Protein AF-0000000074217773 (afdb_homodimer)

Sequence (252 aa):
MMMMMMMDKSIVSNCNKKFHFSSLTLEKIRQILNDFVVERNWEQFHQPRNILIALIGELGEIAETFQWNSDNDCNDDGLPKWTEQQRIALADELADVLLYLIRFCDCCRLDISKTIISNNNNKPKNMMMMMMMDKSIVSNCNKKFHFSSLTLEKIRQILNDFVVERNWEQFHQPRNILIALIGELGEIAETFQWNSDNDCNDDGLPKWTEQQRIALADELADVLLYLIRFCDCCRLDISKTIISNNNNKPKN

Radius of gyration: 17.65 Å; Cα contacts (8 Å, |Δi|>4): 334; chains: 2; bounding box: 49×49×45 Å

Organism: Dermatophagoides pteronyssinus (NCBI:txid6956)

InterPro domains:
  IPR025984 dCTP pyrophosphatase 1 [cd11537] (30-116)

Nearest PDB structures (foldseek):
  7mu5-assembly1_C  TM=9.382E-01  e=8.927E-08  Homo sapiens
  7mu5-assembly1_A  TM=9.061E-01  e=4.174E-08  Homo sapiens
  6sqw-assembly1_A  TM=8.971E-01  e=5.476E-08  Mus musculus
  2oie-assembly1_A  TM=9.096E-01  e=2.129E-07  Mus musculus
  2oie-assembly1_C  TM=9.069E-01  e=2.645E-07  Mus musculus

Secondary structure (DSSP, 8-state):
-HHHHT----------S---PPS-BHHHHHHHHHHHHHHTT-GGG--HHHHHHHHHHHHHHHHHHHHS-S----BTTB-TTS-HHHHHHHHHHHHHHHHHHHHHHHHTT--HHHHHHHHHHSS---/-HHHHT----------S---PPS-BHHHHHHHHHHHHHHTT-TTT--HHHHHHHHHHHHHHHHHHHHS-S----BTTB-TTS-HHHHHHHHHHHHHHHHHHHHHHHHTT--HHHHHHHHHHSS---

pLDDT: mean 83.71, std 19.86, range [33.56, 98.44]

Foldseek 3Di:
DVVLLVDADDDPDDDDVADDDDDDDLVNLLVVLVVVCVVVVVLVVLDLVNLVVQLVVLVVVLCVLVVPDPQQDQDSVGRVVDDPVSVVVNVVSVVSNSSSVSSNCVNVVHPVVVVSVVSNVPHPND/DVVLLVDADDDPDDDDVADDDDDDDLVNLLVVLVVVCVVVVVLVVLDLVNLVVQLVVLVVVLCVLVVPDPQQDQDSVGRVVDDPVSVVVNVVSVVSNSSSVSSNCVNVVHPVVVVVVVSNVPHPND

Solvent-accessible surface area (backbone atoms only — not comparable to full-atom values): 13972 Å² total; per-residue (Å²): 85,66,65,50,69,57,43,49,62,75,60,87,74,85,82,61,108,57,94,69,44,47,93,41,39,54,35,57,52,43,49,54,49,49,34,21,29,62,67,64,65,41,61,86,64,54,29,49,66,54,36,48,52,50,38,52,51,37,50,45,55,50,47,60,66,53,66,84,49,83,70,53,61,49,49,100,77,2,45,78,77,52,53,72,69,56,51,51,54,49,46,41,34,52,37,39,36,50,51,40,50,44,49,41,29,56,38,43,63,43,44,55,42,49,48,47,54,51,46,62,64,66,26,72,66,108,86,67,65,51,70,58,44,48,60,64,69,90,75,84,83,62,105,56,94,70,45,47,93,42,38,55,36,57,52,44,50,56,50,47,37,19,29,61,66,64,66,39,60,86,65,54,29,50,67,52,37,49,52,50,37,53,51,36,50,46,56,51,48,59,68,52,66,82,49,83,71,53,62,50,50,100,78,3,44,76,77,53,53,71,69,56,51,51,54,50,46,42,35,52,38,39,34,51,51,39,50,46,50,40,30,56,38,44,62,43,44,54,42,50,50,46,55,50,48,62,64,66,26,71,68,108

Structure (mmCIF, N/CA/C/O backbone):
data_AF-0000000074217773-model_v1
#
loop_
_entity.id
_entity.type
_entity.pdbx_description
1 polymer 'dCTP pyrophosphatase 1'
#
loop_
_atom_site.group_PDB
_atom_site.id
_atom_site.type_symbol
_atom_site.label_atom_id
_atom_site.label_alt_id
_atom_site.label_comp_id
_atom_site.label_asym_id
_atom_site.label_entity_id
_atom_site.label_seq_id
_atom_site.pdbx_PDB_ins_code
_atom_site.Cartn_x
_atom_site.Cartn_y
_atom_site.Cartn_z
_atom_site.occupancy
_atom_site.B_iso_or_equiv
_atom_site.auth_seq_id
_atom_site.auth_comp_id
_atom_site.auth_asym_id
_atom_site.auth_atom_id
_atom_site.pdbx_PDB_model_num
ATOM 1 N N . MET A 1 1 ? -12.312 -3.156 4.789 1 44.31 1 MET A N 1
ATOM 2 C CA . MET A 1 1 ? -13.742 -2.91 4.953 1 44.31 1 MET A CA 1
ATOM 3 C C . MET A 1 1 ? -13.984 -1.547 5.59 1 44.31 1 MET A C 1
ATOM 5 O O . MET A 1 1 ? -14.812 -0.769 5.105 1 44.31 1 MET A O 1
ATOM 9 N N . MET A 1 2 ? -13.141 -1.386 6.598 1 44.62 2 MET A N 1
ATOM 10 C CA . MET A 1 2 ? -13.492 -0.234 7.426 1 44.62 2 MET A CA 1
ATOM 11 C C . MET A 1 2 ? -13.312 1.067 6.648 1 44.62 2 MET A C 1
ATOM 13 O O . MET A 1 2 ? -14.18 1.939 6.684 1 44.62 2 MET A O 1
ATOM 17 N N . MET A 1 3 ? -12.148 1.173 6.102 1 44.97 3 MET A N 1
ATOM 18 C CA . MET A 1 3 ? -11.945 2.48 5.484 1 44.97 3 MET A CA 1
ATOM 19 C C . MET A 1 3 ? -12.969 2.725 4.375 1 44.97 3 MET A C 1
ATOM 21 O O . MET A 1 3 ? -13.508 3.828 4.254 1 44.97 3 MET A O 1
ATOM 25 N N . MET A 1 4 ? -13.203 1.67 3.607 1 47.47 4 MET A N 1
ATOM 26 C CA . MET A 1 4 ? -14.125 1.853 2.486 1 47.47 4 MET A CA 1
ATOM 27 C C . MET A 1 4 ? -15.523 2.199 2.979 1 47.47 4 MET A C 1
ATOM 29 O O . MET A 1 4 ? -16.266 2.916 2.303 1 47.47 4 MET A O 1
ATOM 33 N N . MET A 1 5 ? -15.852 1.561 3.98 1 45.47 5 MET A N 1
ATOM 34 C CA . MET A 1 5 ? -17.172 1.883 4.504 1 45.47 5 MET A CA 1
ATOM 35 C C . MET A 1 5 ? -17.266 3.357 4.887 1 45.47 5 MET A C 1
ATOM 37 O O . MET A 1 5 ? -18.359 3.902 5.02 1 45.47 5 MET A O 1
ATOM 41 N N . MET A 1 6 ? -16.172 3.877 5.148 1 44.41 6 MET A N 1
ATOM 42 C CA . MET A 1 6 ? -16.266 5.242 5.66 1 44.41 6 MET A CA 1
ATOM 43 C C . MET A 1 6 ? -16.203 6.254 4.523 1 44.41 6 MET A C 1
ATOM 45 O O . MET A 1 6 ? -16.266 7.465 4.758 1 44.41 6 MET A O 1
ATOM 49 N N . MET A 1 7 ? -15.945 5.879 3.361 1 43.28 7 MET A N 1
ATOM 50 C CA . MET A 1 7 ? -15.727 6.855 2.301 1 43.28 7 MET A CA 1
ATOM 51 C C . MET A 1 7 ? -17.047 7.34 1.719 1 43.28 7 MET A C 1
ATOM 53 O O . MET A 1 7 ? -17.781 6.562 1.105 1 43.28 7 MET A O 1
ATOM 57 N N . ASP A 1 8 ? -17.766 8.227 2.354 1 35.06 8 ASP A N 1
ATOM 58 C CA . ASP A 1 8 ? -19 8.859 1.94 1 35.06 8 ASP A CA 1
ATOM 59 C C . ASP A 1 8 ? -18.812 9.695 0.679 1 35.06 8 ASP A C 1
ATOM 61 O O . ASP A 1 8 ? -17.688 10.133 0.387 1 35.06 8 ASP A O 1
ATOM 65 N N . LYS A 1 9 ? -19.812 9.867 -0.238 1 34.44 9 LYS A N 1
ATOM 66 C CA . LYS A 1 9 ? -20 10.312 -1.613 1 34.44 9 LYS A CA 1
ATOM 67 C C . LYS A 1 9 ? -19.656 11.789 -1.77 1 34.44 9 LYS A C 1
ATOM 69 O O . LYS A 1 9 ? -19.688 12.328 -2.877 1 34.44 9 LYS A O 1
ATOM 74 N N . SER A 1 10 ? -19.75 12.688 -0.844 1 34.38 10 SER A N 1
ATOM 75 C CA . SER A 1 10 ? -20.297 13.953 -1.32 1 34.38 10 SER A CA 1
ATOM 76 C C . SER A 1 10 ? -19.266 14.719 -2.139 1 34.38 10 SER A C 1
ATOM 78 O O . SER A 1 10 ? -19.547 15.141 -3.264 1 34.38 10 SER A O 1
ATOM 80 N N . ILE A 1 11 ? -18.75 15.977 -1.648 1 35 11 ILE A N 1
ATOM 81 C CA . ILE A 1 11 ? -18.578 17.297 -2.264 1 35 11 ILE A CA 1
ATOM 82 C C . ILE A 1 11 ? -17.188 17.406 -2.865 1 35 11 ILE A C 1
ATOM 84 O O . ILE A 1 11 ? -16.188 17.109 -2.201 1 35 11 ILE A O 1
ATOM 88 N N . VAL A 1 12 ? -17 17.578 -4.277 1 33.56 12 VAL A N 1
ATOM 89 C CA . VAL A 1 12 ? -15.867 17.797 -5.18 1 33.56 12 VAL A CA 1
ATOM 90 C C . VAL A 1 12 ? -15.258 19.172 -4.914 1 33.56 12 VAL A C 1
ATOM 92 O O . VAL A 1 12 ? -15.875 20.203 -5.211 1 33.56 12 VAL A O 1
ATOM 95 N N . SER A 1 13 ? -14.641 19.562 -3.781 1 34.47 13 SER A N 1
ATOM 96 C CA . SER A 1 13 ? -14.109 20.906 -3.588 1 34.47 13 SER A CA 1
ATOM 97 C C . SER A 1 13 ? -12.969 21.188 -4.559 1 34.47 13 SER A C 1
ATOM 99 O O . SER A 1 13 ? -12.312 20.266 -5.047 1 34.47 13 SER A O 1
ATOM 101 N N . ASN A 1 14 ? -12.719 22.5 -4.863 1 34.84 14 ASN A N 1
ATOM 102 C CA . ASN A 1 14 ? -11.844 23.344 -5.668 1 34.84 14 ASN A CA 1
ATOM 103 C C . ASN A 1 14 ? -10.375 23 -5.441 1 34.84 14 ASN A C 1
ATOM 105 O O . ASN A 1 14 ? -9.914 22.953 -4.301 1 34.84 14 ASN A O 1
ATOM 109 N N . CYS A 1 15 ? -9.609 22.562 -6.512 1 37.06 15 CYS A N 1
ATOM 110 C CA . CYS A 1 15 ? -8.242 22.094 -6.68 1 37.06 15 CYS A CA 1
ATOM 111 C C . CYS A 1 15 ? -7.238 23.188 -6.34 1 37.06 15 CYS A C 1
ATOM 113 O O . CYS A 1 15 ? -7.008 24.094 -7.145 1 37.06 15 CYS A O 1
ATOM 115 N N . ASN A 1 16 ? -7.27 24.094 -5.402 1 42.56 16 ASN A N 1
ATOM 116 C CA . ASN A 1 16 ? -6.113 24.938 -5.105 1 42.56 16 ASN A CA 1
ATOM 117 C C . ASN A 1 16 ? -4.805 24.203 -5.363 1 42.56 16 ASN A C 1
ATOM 119 O O . ASN A 1 16 ? -4.762 22.969 -5.312 1 42.56 16 ASN A O 1
ATOM 123 N N . LYS A 1 17 ? -3.586 24.703 -6.008 1 53 17 LYS A N 1
ATOM 124 C CA . LYS A 1 17 ? -2.236 24.375 -6.457 1 53 17 LYS A CA 1
ATOM 125 C C . LYS A 1 17 ? -1.571 23.375 -5.512 1 53 17 LYS A C 1
ATOM 127 O O . LYS A 1 17 ? -0.58 23.703 -4.855 1 53 17 LYS A O 1
ATOM 132 N N . LYS A 1 18 ? -2.434 22.469 -4.613 1 77.75 18 LYS A N 1
ATOM 133 C CA . LYS A 1 18 ? -2.559 21.578 -3.455 1 77.75 18 LYS A CA 1
ATOM 134 C C . LYS A 1 18 ? -1.768 20.297 -3.66 1 77.75 18 LYS A C 1
ATOM 136 O O . LYS A 1 18 ? -1.492 19.906 -4.797 1 77.75 18 LYS A O 1
ATOM 141 N N . PHE A 1 19 ? -1.14 19.875 -2.805 1 91.5 19 PHE A N 1
ATOM 142 C CA . PHE A 1 19 ? -0.324 18.672 -2.791 1 91.5 19 PHE A CA 1
ATOM 143 C C . PHE A 1 19 ? -0.981 17.562 -3.609 1 91.5 19 PHE A C 1
ATOM 145 O O . PHE A 1 19 ? -2.18 17.312 -3.471 1 91.5 19 PHE A O 1
ATOM 152 N N . HIS A 1 20 ? -0.157 17.156 -4.668 1 95.94 20 HIS A N 1
ATOM 153 C CA . HIS A 1 20 ? -0.617 16.031 -5.473 1 95.94 20 HIS A CA 1
ATOM 154 C C . HIS A 1 20 ? 0.521 15.047 -5.754 1 95.94 20 HIS A C 1
ATOM 156 O O . HIS A 1 20 ? 1.694 15.422 -5.695 1 95.94 20 HIS A O 1
ATOM 162 N N . PHE A 1 21 ? 0.153 13.844 -6.004 1 97.62 21 PHE A N 1
ATOM 163 C CA . PHE A 1 21 ? 1.145 12.852 -6.414 1 97.62 21 PHE A CA 1
ATOM 164 C C . PHE A 1 21 ? 1.489 13.016 -7.891 1 97.62 21 PHE A C 1
ATOM 166 O O . PHE A 1 21 ? 0.622 13.344 -8.703 1 97.62 21 PHE A O 1
ATOM 173 N N . SER A 1 22 ? 2.754 12.742 -8.242 1 97.06 22 SER A N 1
ATOM 174 C CA . SER A 1 22 ? 3.123 12.578 -9.648 1 97.06 22 SER A CA 1
ATOM 175 C C . SER A 1 22 ? 2.367 11.414 -10.281 1 97.06 22 SER A C 1
ATOM 177 O O . SER A 1 22 ? 1.94 10.492 -9.594 1 97.06 22 SER A O 1
ATOM 179 N N . SER A 1 23 ? 2.236 11.547 -11.578 1 95.94 23 SER A N 1
ATOM 180 C CA . SER A 1 23 ? 1.439 10.547 -12.281 1 95.94 23 SER A CA 1
ATOM 181 C C . SER A 1 23 ? 2.135 9.195 -12.289 1 95.94 23 SER A C 1
ATOM 183 O O . SER A 1 23 ? 3.264 9.07 -12.773 1 95.94 23 SER A O 1
ATOM 185 N N . LEU A 1 24 ? 1.519 8.156 -11.766 1 97.94 24 LEU A N 1
ATOM 186 C CA . LEU A 1 24 ? 1.97 6.77 -11.727 1 97.94 24 LEU A CA 1
ATOM 187 C C . LEU A 1 24 ? 0.8 5.824 -11.484 1 97.94 24 LEU A C 1
ATOM 189 O O . LEU A 1 24 ? 0.012 6.031 -10.562 1 97.94 24 LEU A O 1
ATOM 193 N N . THR A 1 25 ? 0.685 4.875 -12.375 1 98.25 25 THR A N 1
ATOM 194 C CA . THR A 1 25 ? -0.418 3.932 -12.234 1 98.25 25 THR A CA 1
ATOM 195 C C . THR A 1 25 ? 0.013 2.713 -11.422 1 98.25 25 THR A C 1
ATOM 197 O O . THR A 1 25 ? 1.198 2.375 -11.391 1 98.25 25 THR A O 1
ATOM 200 N N . LEU A 1 26 ? -0.97 2.059 -10.852 1 98.44 26 LEU A N 1
ATOM 201 C CA . LEU A 1 26 ? -0.707 0.797 -10.172 1 98.44 26 LEU A CA 1
ATOM 202 C C . LEU A 1 26 ? -0.171 -0.247 -11.148 1 98.44 26 LEU A C 1
ATOM 204 O O . LEU A 1 26 ? 0.715 -1.03 -10.797 1 98.44 26 LEU A O 1
ATOM 208 N N . GLU A 1 27 ? -0.69 -0.226 -12.352 1 97.94 27 GLU A N 1
ATOM 209 C CA . GLU A 1 27 ? -0.25 -1.177 -13.367 1 97.94 27 GLU A CA 1
ATOM 210 C C . GLU A 1 27 ? 1.215 -0.958 -13.734 1 97.94 27 GLU A C 1
ATOM 212 O O . GLU A 1 27 ? 1.965 -1.92 -13.914 1 97.94 27 GLU A O 1
ATOM 217 N N . LYS A 1 28 ? 1.563 0.263 -13.859 1 97.19 28 LYS A N 1
ATOM 218 C CA . LYS A 1 28 ? 2.967 0.53 -14.164 1 97.19 28 LYS A CA 1
ATOM 219 C C . LYS A 1 28 ? 3.879 0.014 -13.062 1 97.19 28 LYS A C 1
ATOM 221 O O . LYS A 1 28 ? 4.949 -0.531 -13.336 1 97.19 28 LYS A O 1
ATOM 226 N N . ILE A 1 29 ? 3.523 0.203 -11.812 1 97.31 29 ILE A N 1
ATOM 227 C CA . ILE A 1 29 ? 4.297 -0.325 -10.695 1 97.31 29 ILE A CA 1
ATOM 228 C C . ILE A 1 29 ? 4.379 -1.847 -10.797 1 97.31 29 ILE A C 1
ATOM 230 O O . ILE A 1 29 ? 5.457 -2.428 -10.641 1 97.31 29 ILE A O 1
ATOM 234 N N . ARG A 1 30 ? 3.227 -2.514 -11.047 1 96.31 30 ARG A N 1
ATOM 235 C CA . ARG A 1 30 ? 3.195 -3.965 -11.195 1 96.31 30 ARG A CA 1
ATOM 236 C C . ARG A 1 30 ? 4.184 -4.426 -12.266 1 96.31 30 ARG A C 1
ATOM 238 O O . ARG A 1 30 ? 4.926 -5.387 -12.055 1 96.31 30 ARG A O 1
ATOM 245 N N . GLN A 1 31 ? 4.152 -3.748 -13.375 1 94.5 31 GLN A N 1
ATOM 246 C CA . GLN A 1 31 ? 5.027 -4.098 -14.484 1 94.5 31 GLN A CA 1
ATOM 247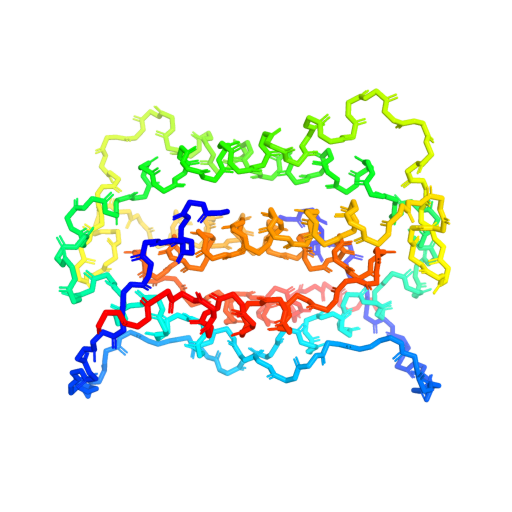 C C . GLN A 1 31 ? 6.496 -3.957 -14.094 1 94.5 31 GLN A C 1
ATOM 249 O O . GLN A 1 31 ? 7.312 -4.828 -14.406 1 94.5 31 GLN A O 1
ATOM 254 N N . ILE A 1 32 ? 6.773 -2.854 -13.5 1 91.56 32 ILE A N 1
ATOM 255 C CA . ILE A 1 32 ? 8.141 -2.613 -13.062 1 91.56 32 ILE A CA 1
ATOM 256 C C . ILE A 1 32 ? 8.602 -3.746 -12.148 1 91.56 32 ILE A C 1
ATOM 258 O O . ILE A 1 32 ? 9.695 -4.293 -12.32 1 91.56 32 ILE A O 1
ATOM 262 N N . LEU A 1 33 ? 7.777 -4.137 -11.203 1 92.62 33 LEU A N 1
ATOM 263 C CA . LEU A 1 33 ? 8.102 -5.191 -10.242 1 92.62 33 LEU A CA 1
ATOM 264 C C . LEU A 1 33 ? 8.242 -6.535 -10.953 1 92.62 33 LEU A C 1
ATOM 266 O O . LEU A 1 33 ? 9.156 -7.305 -10.656 1 92.62 33 LEU A O 1
ATOM 270 N N . ASN A 1 34 ? 7.289 -6.789 -11.797 1 90.69 34 ASN A N 1
ATOM 271 C CA . ASN A 1 34 ? 7.34 -8.047 -12.531 1 90.69 34 ASN A CA 1
ATOM 272 C C . ASN A 1 34 ? 8.633 -8.18 -13.328 1 90.69 34 ASN A C 1
ATOM 274 O O . ASN A 1 34 ? 9.242 -9.25 -13.367 1 90.69 34 ASN A O 1
ATOM 278 N N . ASP A 1 35 ? 8.953 -7.156 -13.984 1 86.5 35 ASP A N 1
ATOM 279 C CA . ASP A 1 35 ? 10.195 -7.164 -14.742 1 86.5 35 ASP A CA 1
ATOM 280 C C . ASP A 1 35 ? 11.391 -7.473 -13.844 1 86.5 35 ASP A C 1
ATOM 282 O O . ASP A 1 35 ? 12.273 -8.25 -14.211 1 86.5 35 ASP A O 1
ATOM 286 N N . PHE A 1 36 ? 11.391 -6.934 -12.672 1 83.81 36 PHE A N 1
ATOM 287 C CA . PHE A 1 36 ? 12.469 -7.137 -11.703 1 83.81 36 PHE A CA 1
ATOM 288 C C . PHE A 1 36 ? 12.492 -8.586 -11.219 1 83.81 36 PHE A C 1
ATOM 290 O O . PHE A 1 36 ? 13.562 -9.18 -11.094 1 83.81 36 PHE A O 1
ATOM 297 N N . VAL A 1 37 ? 11.367 -9.156 -11 1 84.56 37 VAL A N 1
ATOM 298 C CA . VAL A 1 37 ? 11.227 -10.5 -10.453 1 84.56 37 VAL A CA 1
ATOM 299 C C . VAL A 1 37 ? 11.609 -11.531 -11.508 1 84.56 37 VAL A C 1
ATOM 301 O O . VAL A 1 37 ? 12.312 -12.5 -11.211 1 84.56 37 VAL A O 1
ATOM 304 N N . VAL A 1 38 ? 11.172 -11.344 -12.719 1 83.69 38 VAL A N 1
ATOM 305 C CA . VAL A 1 38 ? 11.43 -12.273 -13.812 1 83.69 38 VAL A CA 1
ATOM 306 C C . VAL A 1 38 ? 12.914 -12.266 -14.164 1 83.69 38 VAL A C 1
ATOM 308 O O . VAL A 1 38 ? 13.523 -13.32 -14.344 1 83.69 38 VAL A O 1
ATOM 311 N N . GLU A 1 39 ? 13.523 -11.164 -14.164 1 82.81 39 GLU A N 1
ATOM 312 C CA . GLU A 1 39 ? 14.93 -11.008 -14.523 1 82.81 39 GLU A CA 1
ATOM 313 C C . GLU A 1 39 ? 15.836 -11.734 -13.531 1 82.81 39 GLU A C 1
ATOM 315 O O . GLU A 1 39 ? 16.906 -12.227 -13.906 1 82.81 39 GLU A O 1
ATOM 320 N N . ARG A 1 40 ? 15.305 -11.883 -12.289 1 82.19 40 ARG A N 1
ATOM 321 C CA . ARG A 1 40 ? 16.141 -12.445 -11.234 1 82.19 40 ARG A CA 1
ATOM 322 C C . ARG A 1 40 ? 15.648 -13.82 -10.812 1 82.19 40 ARG A C 1
ATOM 324 O O . ARG A 1 40 ? 16.141 -14.391 -9.836 1 82.19 40 ARG A O 1
ATOM 331 N N . ASN A 1 41 ? 14.664 -14.242 -11.508 1 84.06 41 ASN A N 1
ATOM 332 C CA . ASN A 1 41 ? 14.039 -15.523 -11.195 1 84.06 41 ASN A CA 1
ATOM 333 C C . ASN A 1 41 ? 13.602 -15.594 -9.734 1 84.06 41 ASN A C 1
ATOM 335 O O . ASN A 1 41 ? 13.906 -16.562 -9.039 1 84.06 41 ASN A O 1
ATOM 339 N N . TRP A 1 42 ? 12.984 -14.57 -9.211 1 80.94 42 TRP A N 1
ATOM 340 C CA . TRP A 1 42 ? 12.555 -14.43 -7.824 1 80.94 42 TRP A CA 1
ATOM 341 C C . TRP A 1 42 ? 11.102 -14.844 -7.66 1 80.94 42 TRP A C 1
ATOM 343 O O . TRP A 1 42 ? 10.57 -14.859 -6.543 1 80.94 42 TRP A O 1
ATOM 353 N N . GLU A 1 43 ? 10.531 -15.258 -8.758 1 81.12 43 GLU A N 1
ATOM 354 C CA . GLU A 1 43 ? 9.117 -15.625 -8.711 1 81.12 43 GLU A CA 1
ATOM 355 C C . GLU A 1 43 ? 8.875 -16.75 -7.707 1 81.12 43 GLU A C 1
ATOM 357 O O . GLU A 1 43 ? 7.844 -16.75 -7.023 1 81.12 43 GLU A O 1
ATOM 362 N N . GLN A 1 44 ? 9.789 -17.594 -7.652 1 80.5 44 GLN A N 1
ATOM 363 C CA . GLN A 1 44 ? 9.633 -18.766 -6.781 1 80.5 44 GLN A CA 1
ATOM 364 C C . GLN A 1 44 ? 9.625 -18.344 -5.312 1 80.5 44 GLN A C 1
ATOM 366 O O . GLN A 1 44 ? 9.078 -19.062 -4.469 1 80.5 44 GLN A O 1
ATOM 371 N N . PHE A 1 45 ? 10.188 -17.172 -4.941 1 79.81 45 PHE A N 1
ATOM 372 C CA . PHE A 1 45 ? 10.281 -16.688 -3.566 1 79.81 45 PHE A CA 1
ATOM 373 C C . PHE A 1 45 ? 9.141 -15.734 -3.242 1 79.81 45 PHE A C 1
ATOM 375 O O . PHE A 1 45 ? 8.883 -15.453 -2.072 1 79.81 45 PHE A O 1
ATOM 382 N N . HIS A 1 46 ? 8.531 -15.352 -4.266 1 82.25 46 HIS A N 1
ATOM 383 C CA . HIS A 1 46 ? 7.465 -14.375 -4.055 1 82.25 46 HIS A CA 1
ATOM 384 C C . HIS A 1 46 ? 6.105 -15.055 -3.953 1 82.25 46 HIS A C 1
ATOM 386 O O . HIS A 1 46 ? 5.266 -14.914 -4.844 1 82.25 46 HIS A O 1
ATOM 392 N N . GLN A 1 47 ? 6.055 -15.758 -2.814 1 89.44 47 GLN A N 1
ATOM 393 C CA . GLN A 1 47 ? 4.789 -16.359 -2.428 1 89.44 47 GLN A CA 1
ATOM 394 C C . GLN A 1 47 ? 4.047 -15.5 -1.413 1 89.44 47 GLN A C 1
ATOM 396 O O .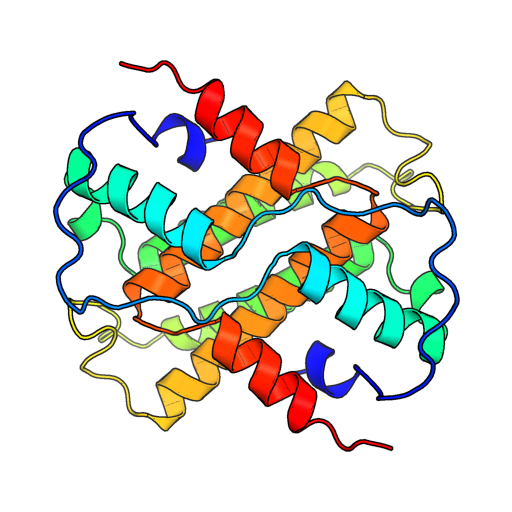 GLN A 1 47 ? 4.668 -14.727 -0.683 1 89.44 47 GLN A O 1
ATOM 401 N N . PRO A 1 48 ? 2.758 -15.625 -1.363 1 93.69 48 PRO A N 1
ATOM 402 C CA . PRO A 1 48 ? 1.956 -14.695 -0.567 1 93.69 48 PRO A CA 1
ATOM 403 C C . PRO A 1 48 ? 2.398 -14.633 0.893 1 93.69 48 PRO A C 1
ATOM 405 O O . PRO A 1 48 ? 2.553 -13.547 1.45 1 93.69 48 PRO A O 1
ATOM 408 N N . ARG A 1 49 ? 2.711 -15.734 1.501 1 93.38 49 ARG A N 1
ATOM 409 C CA . ARG A 1 49 ? 3.117 -15.727 2.902 1 93.38 49 ARG A CA 1
ATOM 410 C C . ARG A 1 49 ? 4.473 -15.047 3.076 1 93.38 49 ARG A C 1
ATOM 412 O O . ARG A 1 49 ? 4.688 -14.328 4.055 1 93.38 49 ARG A O 1
ATOM 419 N N . ASN A 1 50 ? 5.352 -15.281 2.154 1 92.88 50 ASN A N 1
ATOM 420 C CA . ASN A 1 50 ? 6.652 -14.625 2.207 1 92.88 50 ASN A CA 1
ATOM 421 C C . ASN A 1 50 ? 6.52 -13.109 2.045 1 92.88 50 ASN A C 1
ATOM 423 O O . ASN A 1 50 ? 7.176 -12.344 2.756 1 92.88 50 ASN A O 1
ATOM 427 N N . ILE A 1 51 ? 5.727 -12.719 1.096 1 94.94 51 ILE A N 1
ATOM 428 C CA . ILE A 1 51 ? 5.52 -11.297 0.848 1 94.94 51 ILE A CA 1
ATOM 429 C C . ILE A 1 51 ? 4.848 -10.656 2.059 1 94.94 51 ILE A C 1
ATOM 431 O O . ILE A 1 51 ? 5.184 -9.531 2.438 1 94.94 51 ILE A O 1
ATOM 435 N N . LEU A 1 52 ? 3.918 -11.414 2.676 1 96.19 52 LEU A N 1
ATOM 436 C CA . LEU A 1 52 ? 3.258 -10.93 3.883 1 96.19 52 LEU A CA 1
ATOM 437 C C . LEU A 1 52 ? 4.277 -10.656 4.984 1 96.19 52 LEU A C 1
ATOM 439 O O . LEU A 1 52 ? 4.199 -9.633 5.668 1 96.19 52 LEU A O 1
ATOM 443 N N . ILE A 1 53 ? 5.23 -11.547 5.176 1 95.62 53 ILE A N 1
ATOM 444 C CA . ILE A 1 53 ? 6.273 -11.375 6.184 1 95.62 53 ILE A CA 1
ATOM 445 C C . ILE A 1 53 ? 7.109 -10.141 5.852 1 95.62 53 ILE A C 1
ATOM 447 O O . ILE A 1 53 ? 7.43 -9.344 6.738 1 95.62 53 ILE A O 1
ATOM 451 N N . ALA A 1 54 ? 7.43 -9.953 4.605 1 95 54 ALA A N 1
ATOM 452 C CA . ALA A 1 54 ? 8.156 -8.766 4.172 1 95 54 ALA A CA 1
ATOM 453 C C . ALA A 1 54 ? 7.375 -7.496 4.488 1 95 54 ALA A C 1
ATOM 455 O O . ALA A 1 54 ? 7.941 -6.516 4.977 1 95 54 ALA A O 1
ATOM 456 N N . LEU A 1 55 ? 6.059 -7.52 4.191 1 97.12 55 LEU A N 1
ATOM 457 C CA . LEU A 1 55 ? 5.188 -6.391 4.484 1 97.12 55 LEU A CA 1
ATOM 458 C C . LEU A 1 55 ? 5.215 -6.055 5.973 1 97.12 55 LEU A C 1
ATOM 460 O O . LEU A 1 55 ? 5.34 -4.887 6.348 1 97.12 55 LEU A O 1
ATOM 464 N N . ILE A 1 56 ? 5.148 -7.07 6.777 1 97.12 56 ILE A N 1
ATOM 465 C CA . ILE A 1 56 ? 5.18 -6.891 8.227 1 97.12 56 ILE A CA 1
ATOM 466 C C . ILE A 1 56 ? 6.508 -6.258 8.641 1 97.12 56 ILE A C 1
ATOM 468 O O . ILE A 1 56 ? 6.535 -5.344 9.461 1 97.12 56 ILE A O 1
ATOM 472 N N . GLY A 1 57 ? 7.539 -6.715 8.055 1 97.19 57 GLY A N 1
ATOM 473 C CA . GLY A 1 57 ? 8.844 -6.133 8.336 1 97.19 57 GLY A CA 1
ATOM 474 C C . GLY A 1 57 ? 8.93 -4.664 7.969 1 97.19 57 GLY A C 1
ATOM 475 O O . GLY A 1 57 ? 9.375 -3.842 8.773 1 97.19 57 GLY A O 1
ATOM 476 N N . GLU A 1 58 ? 8.5 -4.352 6.73 1 97 58 GLU A N 1
ATOM 477 C CA . GLU A 1 58 ? 8.562 -2.969 6.27 1 97 58 GLU A CA 1
ATOM 478 C C . GLU A 1 58 ? 7.664 -2.068 7.113 1 97 58 GLU A C 1
ATOM 480 O O . GLU A 1 58 ? 8.023 -0.928 7.414 1 97 58 GLU A O 1
ATOM 485 N N . LEU A 1 59 ? 6.484 -2.555 7.43 1 97.62 59 LEU A N 1
ATOM 486 C CA . LEU A 1 59 ? 5.613 -1.781 8.312 1 97.62 59 LEU A CA 1
ATOM 487 C C . LEU A 1 59 ? 6.254 -1.587 9.68 1 97.62 59 LEU A C 1
ATOM 489 O O . LEU A 1 59 ? 6.105 -0.529 10.297 1 97.62 59 LEU A O 1
ATOM 493 N N . GLY A 1 60 ? 6.949 -2.578 10.156 1 97.44 60 GLY A N 1
ATOM 494 C CA . GLY A 1 60 ? 7.691 -2.469 11.406 1 97.44 60 GLY A CA 1
ATOM 495 C C . GLY A 1 60 ? 8.711 -1.348 11.391 1 97.44 60 GLY A C 1
ATOM 496 O O . GLY A 1 60 ? 8.906 -0.663 12.398 1 97.44 60 GLY A O 1
ATOM 497 N N . GLU A 1 61 ? 9.398 -1.183 10.305 1 96.38 61 GLU A N 1
ATOM 498 C CA . GLU A 1 61 ? 10.375 -0.101 10.18 1 96.38 61 GLU A CA 1
ATOM 499 C C . GLU A 1 61 ? 9.695 1.263 10.281 1 96.38 61 GLU A C 1
ATOM 501 O O . GLU A 1 61 ? 10.234 2.186 10.898 1 96.38 61 GLU A O 1
ATOM 506 N N . ILE A 1 62 ? 8.578 1.385 9.695 1 96.5 62 ILE A N 1
ATOM 507 C CA . ILE A 1 62 ? 7.82 2.623 9.82 1 96.5 62 ILE A CA 1
ATOM 508 C C . ILE A 1 62 ? 7.41 2.834 11.281 1 96.5 62 ILE A C 1
ATOM 510 O O . ILE A 1 62 ? 7.578 3.926 11.82 1 96.5 62 ILE A O 1
ATOM 514 N N . ALA A 1 63 ? 6.922 1.816 11.906 1 96.19 63 ALA A N 1
ATOM 515 C CA . ALA A 1 63 ? 6.508 1.891 13.305 1 96.19 63 ALA A CA 1
ATOM 516 C C . ALA A 1 63 ? 7.668 2.328 14.195 1 96.19 63 ALA A C 1
ATOM 518 O O . ALA A 1 63 ? 7.48 3.125 15.117 1 96.19 63 ALA A O 1
ATOM 519 N N . GLU A 1 64 ? 8.797 1.809 13.945 1 95.19 64 GLU A N 1
ATOM 520 C CA . GLU A 1 64 ? 9.984 2.172 14.719 1 95.19 64 GLU A CA 1
ATOM 521 C C . GLU A 1 64 ? 10.25 3.672 14.641 1 95.19 64 GLU A C 1
ATOM 523 O O . GLU A 1 64 ? 10.625 4.289 15.641 1 95.19 64 GLU A O 1
ATOM 528 N N . THR A 1 65 ? 10.039 4.246 13.438 1 92.31 65 THR A N 1
ATOM 529 C CA . THR A 1 65 ? 10.266 5.672 13.234 1 92.31 65 THR A CA 1
ATOM 530 C C . THR A 1 65 ? 9.32 6.5 14.102 1 92.31 65 THR A C 1
ATOM 532 O O . THR A 1 65 ? 9.68 7.582 14.57 1 92.31 65 THR A O 1
ATOM 535 N N . PHE A 1 66 ? 8.148 5.988 14.414 1 93.19 66 PHE A N 1
ATOM 536 C CA . PHE A 1 66 ? 7.129 6.738 15.148 1 93.19 66 PHE A CA 1
ATOM 537 C C . PHE A 1 66 ? 7.105 6.328 16.609 1 93.19 66 PHE A C 1
ATOM 539 O O . PHE A 1 66 ? 6.371 6.91 17.406 1 93.19 66 PHE A O 1
ATOM 546 N N . GLN A 1 67 ? 7.887 5.375 16.969 1 89.81 67 GLN A N 1
ATOM 547 C CA . GLN A 1 67 ? 7.809 4.77 18.297 1 89.81 67 GLN A CA 1
ATOM 548 C C . GLN A 1 67 ? 8.094 5.793 19.391 1 89.81 67 GLN A C 1
ATOM 550 O O . GLN A 1 67 ? 7.336 5.91 20.359 1 89.81 67 GLN A O 1
ATOM 555 N N . TRP A 1 68 ? 9.125 6.676 19.25 1 81.81 68 TRP A N 1
ATOM 556 C CA . TRP A 1 68 ? 9.516 7.57 20.344 1 81.81 68 TRP A CA 1
ATOM 557 C C . TRP A 1 68 ? 9.414 9.031 19.906 1 81.81 68 TRP A C 1
ATOM 559 O O . TRP A 1 68 ? 9.758 9.938 20.672 1 81.81 68 TRP A O 1
ATOM 569 N N . ASN A 1 69 ? 8.93 9.234 18.75 1 76.12 69 ASN A N 1
ATOM 570 C CA . ASN A 1 69 ? 8.82 10.602 18.266 1 76.12 69 ASN A CA 1
ATOM 571 C C . ASN A 1 69 ? 7.441 11.195 18.562 1 76.12 69 ASN A C 1
ATOM 573 O O . ASN A 1 69 ? 6.426 10.648 18.125 1 76.12 69 ASN A O 1
ATOM 577 N N . SER A 1 70 ? 7.414 12.25 19.312 1 74.56 70 SER A N 1
ATOM 578 C CA . SER A 1 70 ? 6.156 12.883 19.688 1 74.56 70 SER A CA 1
ATOM 579 C C . SER A 1 70 ? 5.75 13.953 18.672 1 74.56 70 SER A C 1
ATOM 581 O O . SER A 1 70 ? 4.59 14.367 18.641 1 74.56 70 SER A O 1
ATOM 583 N N . ASP A 1 71 ? 6.594 14.289 17.875 1 74.19 71 ASP A N 1
ATOM 584 C CA . ASP A 1 71 ? 6.359 15.352 16.906 1 74.19 71 ASP A CA 1
ATOM 585 C C . ASP A 1 71 ? 5.941 14.781 15.547 1 74.19 71 ASP A C 1
ATOM 587 O O . ASP A 1 71 ? 6.59 15.039 14.531 1 74.19 71 ASP A O 1
ATOM 591 N N . ASN A 1 72 ? 4.789 14.031 15.633 1 83.06 72 ASN A N 1
ATOM 592 C CA . ASN A 1 72 ? 4.477 13.281 14.422 1 83.06 72 ASN A CA 1
ATOM 593 C C . ASN A 1 72 ? 3.141 13.719 13.828 1 83.06 72 ASN A C 1
ATOM 595 O O . ASN A 1 72 ? 2.631 13.07 12.906 1 83.06 72 ASN A O 1
ATOM 599 N N . ASP A 1 73 ? 2.76 14.859 14.391 1 84.62 73 ASP A N 1
ATOM 600 C CA . ASP A 1 73 ? 1.495 15.328 13.828 1 84.62 73 ASP A CA 1
ATOM 601 C C . ASP A 1 73 ? 1.709 16 12.477 1 84.62 73 ASP A C 1
ATOM 603 O O . ASP A 1 73 ? 2.684 16.734 12.289 1 84.62 73 ASP A O 1
ATOM 607 N N . CYS A 1 74 ? 0.813 15.656 11.609 1 86.19 74 CYS A N 1
ATOM 608 C CA . CYS A 1 74 ? 0.892 16.297 10.297 1 86.19 74 CYS A CA 1
ATOM 609 C C . CYS A 1 74 ? -0.056 17.484 10.211 1 86.19 74 CYS A C 1
ATOM 611 O O . CYS A 1 74 ? -0.98 17.609 11.016 1 86.19 74 CYS A O 1
ATOM 613 N N . ASN A 1 75 ? 0.278 18.391 9.297 1 84.88 75 ASN A N 1
ATOM 614 C CA . ASN A 1 75 ? -0.576 19.5 8.922 1 84.88 75 ASN A CA 1
ATOM 615 C C . ASN A 1 75 ? -0.479 19.812 7.43 1 84.88 75 ASN A C 1
ATOM 617 O O . ASN A 1 75 ? -0.062 18.953 6.645 1 84.88 75 ASN A O 1
ATOM 621 N N . ASP A 1 76 ? -0.956 20.969 7.004 1 85.25 76 ASP A N 1
ATOM 622 C CA . ASP A 1 76 ? -1.01 21.297 5.582 1 85.25 76 ASP A CA 1
ATOM 623 C C . ASP A 1 76 ? 0.381 21.25 4.953 1 85.25 76 ASP A C 1
ATOM 625 O O . ASP A 1 76 ? 0.513 21.078 3.74 1 85.25 76 ASP A O 1
ATOM 629 N N . ASP A 1 77 ? 1.397 21.281 5.801 1 86.06 77 ASP A N 1
ATOM 630 C CA . ASP A 1 77 ? 2.773 21.25 5.312 1 86.06 77 ASP A CA 1
ATOM 631 C C . ASP A 1 77 ? 3.355 19.844 5.402 1 86.06 77 ASP A C 1
ATOM 633 O O . ASP A 1 77 ? 4.516 19.625 5.047 1 86.06 77 ASP A O 1
ATOM 637 N N . GLY A 1 78 ? 2.545 18.938 5.848 1 91.38 78 GLY A N 1
ATOM 638 C CA . GLY A 1 78 ? 3.008 17.578 6.035 1 91.38 78 GLY A CA 1
ATOM 639 C C . GLY A 1 78 ? 3.527 17.312 7.438 1 91.38 78 GLY A C 1
ATOM 640 O O . GLY A 1 78 ? 2.754 17.297 8.398 1 91.38 78 GLY A O 1
ATOM 641 N N . LEU A 1 79 ? 4.879 17.094 7.586 1 92.12 79 LEU A N 1
ATOM 642 C CA . LEU A 1 79 ? 5.555 16.859 8.859 1 92.12 79 LEU A CA 1
ATOM 643 C C . LEU A 1 79 ? 6.484 18.016 9.203 1 92.12 79 LEU A C 1
ATOM 645 O O . LEU A 1 79 ? 7.703 17.906 9.039 1 92.12 79 LEU A O 1
ATOM 649 N N . PRO A 1 80 ? 5.855 19 9.781 1 91.12 80 PRO A N 1
ATOM 650 C CA . PRO A 1 80 ? 6.605 20.25 9.914 1 91.12 80 PRO A CA 1
ATOM 651 C C . PRO A 1 80 ? 7.785 20.141 10.875 1 91.12 80 PRO A C 1
ATOM 653 O O . PRO A 1 80 ? 8.742 20.906 10.781 1 91.12 80 PRO A O 1
ATOM 656 N N . LYS A 1 81 ? 7.82 19.203 11.719 1 91.81 81 LYS A N 1
ATOM 657 C CA . LYS A 1 81 ? 8.883 19.094 12.719 1 91.81 81 LYS A CA 1
ATOM 658 C C . LYS A 1 81 ? 9.93 18.078 12.305 1 91.81 81 LYS A C 1
ATOM 660 O O . LYS A 1 81 ? 10.883 17.812 13.047 1 91.81 81 LYS A O 1
ATOM 665 N N . TRP A 1 82 ? 9.773 17.484 11.172 1 93 82 TRP A N 1
ATOM 666 C CA . TRP A 1 82 ? 10.711 16.5 10.664 1 93 82 TRP A CA 1
ATOM 667 C C . TRP A 1 82 ? 11.734 17.141 9.734 1 93 82 TRP A C 1
ATOM 669 O O . TRP A 1 82 ? 11.406 18.047 8.969 1 93 82 TRP A O 1
ATOM 679 N N . THR A 1 83 ? 12.992 16.656 9.812 1 93.69 83 THR A N 1
ATOM 680 C CA . THR A 1 83 ? 14.016 17.062 8.852 1 93.69 83 THR A CA 1
ATOM 681 C C . THR A 1 83 ? 13.742 16.469 7.477 1 93.69 83 THR A C 1
ATOM 683 O O . THR A 1 83 ? 12.969 15.516 7.348 1 93.69 83 THR A O 1
ATOM 686 N N . GLU A 1 84 ? 14.375 17.016 6.434 1 94.69 84 GLU A N 1
ATOM 687 C CA . GLU A 1 84 ? 14.242 16.469 5.086 1 94.69 84 GLU A CA 1
ATOM 688 C C . GLU A 1 84 ? 14.727 15.031 5.02 1 94.69 84 GLU A C 1
ATOM 690 O O . GLU A 1 84 ? 14.125 14.195 4.34 1 94.69 84 GLU A O 1
ATOM 695 N N . GLN A 1 85 ? 15.789 14.781 5.742 1 95.31 85 GLN A N 1
ATOM 696 C CA . GLN A 1 85 ? 16.344 13.43 5.754 1 95.31 85 GLN A CA 1
ATOM 697 C C . GLN A 1 85 ? 15.359 12.438 6.367 1 95.31 85 GLN A C 1
ATOM 699 O O . GLN A 1 85 ? 15.203 11.32 5.871 1 95.31 85 GLN A O 1
ATOM 704 N N . GLN A 1 86 ? 14.672 12.812 7.414 1 93.94 86 GLN A N 1
ATOM 705 C CA . GLN A 1 86 ? 13.672 11.961 8.055 1 93.94 86 GLN A CA 1
ATOM 706 C C . GLN A 1 86 ? 12.484 11.711 7.125 1 93.94 86 GLN A C 1
ATOM 708 O O . GLN A 1 86 ? 11.977 10.594 7.043 1 93.94 86 GLN A O 1
ATOM 713 N N . ARG A 1 87 ? 12.086 12.703 6.434 1 95.31 87 ARG A N 1
ATOM 714 C CA . ARG A 1 87 ? 10.961 12.602 5.508 1 95.31 87 ARG A CA 1
ATOM 715 C C . ARG A 1 87 ? 11.289 11.664 4.352 1 95.31 87 ARG A C 1
ATOM 717 O O . ARG A 1 87 ? 10.461 10.852 3.949 1 95.31 87 ARG A O 1
ATOM 724 N N . ILE A 1 88 ? 12.5 11.805 3.857 1 95.75 88 ILE A N 1
ATOM 725 C CA . ILE A 1 88 ? 12.945 10.938 2.771 1 95.75 88 ILE A CA 1
ATOM 726 C C . ILE A 1 88 ? 12.992 9.492 3.254 1 95.75 88 ILE A C 1
ATOM 728 O O . ILE A 1 88 ? 12.523 8.586 2.557 1 95.75 88 ILE A O 1
ATOM 732 N N . ALA A 1 89 ? 13.531 9.266 4.438 1 95.06 89 ALA A N 1
ATOM 733 C CA . ALA A 1 89 ? 13.609 7.922 5 1 95.06 89 ALA A CA 1
ATOM 734 C C . ALA A 1 89 ? 12.219 7.316 5.168 1 95.06 89 ALA A C 1
ATOM 736 O O . ALA A 1 89 ? 12 6.145 4.855 1 95.06 89 ALA A O 1
ATOM 737 N N . LEU A 1 90 ? 11.281 8.086 5.645 1 96.44 90 LEU A N 1
ATOM 738 C CA . LEU A 1 90 ? 9.906 7.617 5.793 1 96.44 90 LEU A CA 1
ATOM 739 C C . LEU A 1 90 ? 9.297 7.289 4.434 1 96.44 90 LEU A C 1
ATOM 741 O O . LEU A 1 90 ? 8.641 6.254 4.273 1 96.44 90 LEU A O 1
ATOM 745 N N . ALA A 1 91 ? 9.516 8.148 3.465 1 97.19 91 ALA A N 1
ATOM 746 C CA . ALA A 1 91 ? 8.984 7.93 2.121 1 97.19 91 ALA A CA 1
ATOM 747 C C . ALA A 1 91 ? 9.516 6.625 1.528 1 97.19 91 ALA A C 1
ATOM 749 O O . ALA A 1 91 ? 8.773 5.891 0.872 1 97.19 91 ALA A O 1
ATOM 750 N N . ASP A 1 92 ? 10.734 6.371 1.803 1 96.44 92 ASP A N 1
ATOM 751 C CA . ASP A 1 92 ? 11.344 5.141 1.307 1 96.44 92 ASP A CA 1
ATOM 752 C C . ASP A 1 92 ? 10.68 3.912 1.92 1 96.44 92 ASP A C 1
ATOM 754 O O . ASP A 1 92 ? 10.406 2.932 1.223 1 96.44 92 ASP A O 1
ATOM 758 N N . GLU A 1 93 ? 10.477 3.984 3.193 1 96.62 93 GLU A N 1
ATOM 759 C CA . GLU A 1 93 ? 9.836 2.855 3.861 1 96.62 93 GLU A CA 1
ATOM 760 C C . GLU A 1 93 ? 8.398 2.668 3.375 1 96.62 93 GLU A C 1
ATOM 762 O O . GLU A 1 93 ? 7.945 1.538 3.182 1 96.62 93 GLU A O 1
ATOM 767 N N . LEU A 1 94 ? 7.715 3.764 3.211 1 98.12 94 LEU A N 1
ATOM 768 C CA . LEU A 1 94 ? 6.352 3.701 2.691 1 98.12 94 LEU A CA 1
ATOM 769 C C . LEU A 1 94 ? 6.332 3.119 1.282 1 98.12 94 LEU A C 1
ATOM 771 O O . LEU A 1 94 ? 5.449 2.326 0.944 1 98.12 94 LEU A O 1
ATOM 775 N N . ALA A 1 95 ? 7.309 3.52 0.475 1 97.69 95 ALA A N 1
ATOM 776 C CA . ALA A 1 95 ? 7.43 2.979 -0.876 1 97.6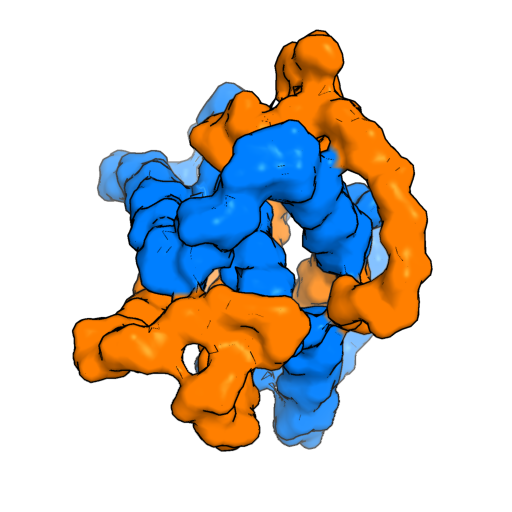9 95 ALA A CA 1
ATOM 777 C C . ALA A 1 95 ? 7.656 1.469 -0.845 1 97.69 95 ALA A C 1
ATOM 779 O O . ALA A 1 95 ? 7.07 0.73 -1.639 1 97.69 95 ALA A O 1
ATOM 780 N N . ASP A 1 96 ? 8.461 1.009 0.082 1 96.88 96 ASP A N 1
ATOM 781 C CA . ASP A 1 96 ? 8.703 -0.426 0.205 1 96.88 96 ASP A CA 1
ATOM 782 C C . ASP A 1 96 ? 7.41 -1.173 0.525 1 96.88 96 ASP A C 1
ATOM 784 O O . ASP A 1 96 ? 7.141 -2.23 -0.048 1 96.88 96 ASP A O 1
ATOM 788 N N . VAL A 1 97 ? 6.602 -0.627 1.432 1 97.94 97 VAL A N 1
ATOM 789 C CA . VAL A 1 97 ? 5.324 -1.255 1.755 1 97.94 97 VAL A CA 1
ATOM 790 C C . VAL A 1 97 ? 4.441 -1.297 0.511 1 97.94 97 VAL A C 1
ATOM 792 O O . VAL A 1 97 ? 3.838 -2.328 0.206 1 97.94 97 VAL A O 1
ATOM 795 N N . LEU A 1 98 ? 4.383 -0.189 -0.213 1 98.44 98 LEU A N 1
ATOM 796 C CA . LEU A 1 98 ? 3.551 -0.13 -1.41 1 98.44 98 LEU A CA 1
ATOM 797 C C . LEU A 1 98 ? 4.012 -1.153 -2.443 1 98.44 98 LEU A C 1
ATOM 799 O O . LEU A 1 98 ? 3.188 -1.853 -3.039 1 98.44 98 LEU A O 1
ATOM 803 N N . LEU A 1 99 ? 5.273 -1.287 -2.645 1 97.12 99 LEU A N 1
ATOM 804 C CA . LEU A 1 99 ? 5.816 -2.205 -3.643 1 97.12 99 LEU A CA 1
ATOM 805 C C . LEU A 1 99 ? 5.508 -3.652 -3.273 1 97.12 99 LEU A C 1
ATOM 807 O O . LEU A 1 99 ? 5.066 -4.434 -4.121 1 97.12 99 LEU A O 1
ATOM 811 N N . TYR A 1 100 ? 5.66 -3.996 -1.999 1 96.81 100 TYR A N 1
ATOM 812 C CA . TYR A 1 100 ? 5.34 -5.355 -1.579 1 96.81 100 TYR A CA 1
ATOM 813 C C . TYR A 1 100 ? 3.842 -5.621 -1.696 1 96.81 100 TYR A C 1
ATOM 815 O O . TYR A 1 100 ? 3.428 -6.738 -2.021 1 96.81 100 TYR A O 1
ATOM 823 N N . LEU A 1 101 ? 3.109 -4.625 -1.384 1 98.31 101 LEU A N 1
ATOM 824 C CA . LEU A 1 101 ? 1.662 -4.773 -1.495 1 98.31 101 LEU A CA 1
ATOM 825 C C . LEU A 1 101 ? 1.253 -5.043 -2.939 1 98.31 101 LEU A C 1
ATOM 827 O O . LEU A 1 101 ? 0.437 -5.93 -3.203 1 98.31 101 LEU A O 1
ATOM 831 N N . ILE A 1 102 ? 1.784 -4.293 -3.855 1 98 102 ILE A N 1
ATOM 832 C CA . ILE A 1 102 ? 1.481 -4.469 -5.27 1 98 102 ILE A CA 1
ATOM 833 C C . ILE A 1 102 ? 1.975 -5.836 -5.738 1 98 102 ILE A C 1
ATOM 835 O O . ILE A 1 102 ? 1.28 -6.531 -6.484 1 98 102 ILE A O 1
ATOM 839 N N . ARG A 1 103 ? 3.162 -6.258 -5.305 1 95.75 103 ARG A N 1
ATOM 840 C CA . ARG A 1 103 ? 3.672 -7.586 -5.629 1 95.75 103 ARG A CA 1
ATOM 841 C C . ARG A 1 103 ? 2.74 -8.672 -5.102 1 95.75 103 ARG A C 1
ATOM 843 O O . ARG A 1 103 ? 2.496 -9.672 -5.781 1 95.75 103 ARG A O 1
ATOM 850 N N . PHE A 1 104 ? 2.244 -8.469 -3.861 1 96.62 104 PHE A N 1
ATOM 851 C CA . PHE A 1 104 ? 1.296 -9.391 -3.246 1 96.62 104 PHE A CA 1
ATOM 852 C C . PHE A 1 104 ? 0.064 -9.562 -4.125 1 96.62 104 PHE A C 1
ATOM 854 O O . PHE A 1 104 ? -0.319 -10.695 -4.445 1 96.62 104 PHE A O 1
ATOM 861 N N . CYS A 1 105 ? -0.491 -8.508 -4.531 1 97.44 105 CYS A N 1
ATOM 862 C CA . CYS A 1 105 ? -1.681 -8.539 -5.371 1 97.44 105 CYS A CA 1
ATOM 863 C C . CYS A 1 105 ? -1.392 -9.234 -6.699 1 97.44 105 CYS A C 1
ATOM 865 O O . CYS A 1 105 ? -2.205 -10.023 -7.18 1 97.44 105 CYS A O 1
ATOM 867 N N . ASP A 1 106 ? -0.256 -8.922 -7.262 1 95.81 106 ASP A N 1
ATOM 868 C CA . ASP A 1 106 ? 0.134 -9.5 -8.539 1 95.81 106 ASP A CA 1
ATOM 869 C C . ASP A 1 106 ? 0.304 -11.016 -8.43 1 95.81 106 ASP A C 1
ATOM 871 O O . ASP A 1 106 ? -0.208 -11.766 -9.258 1 95.81 106 ASP A O 1
ATOM 875 N N . CYS A 1 107 ? 0.996 -11.453 -7.367 1 93.25 107 CYS A N 1
ATOM 876 C CA . CYS A 1 107 ? 1.212 -12.875 -7.121 1 93.25 107 CYS A CA 1
ATOM 877 C C . CYS A 1 107 ? -0.114 -13.609 -7 1 93.25 107 CYS A C 1
ATOM 879 O O . CYS A 1 107 ? -0.243 -14.742 -7.469 1 93.25 107 CYS A O 1
ATOM 881 N N . CYS A 1 108 ? -1.057 -13 -6.484 1 95.31 108 CYS A N 1
ATOM 882 C CA . CYS A 1 108 ? -2.355 -13.617 -6.238 1 95.31 108 CYS A CA 1
ATOM 883 C C . CYS A 1 108 ? -3.305 -13.367 -7.406 1 95.31 108 CYS A C 1
ATOM 885 O O . CYS A 1 108 ? -4.434 -13.867 -7.41 1 95.31 108 CYS A O 1
ATOM 887 N N . ARG A 1 109 ? -2.867 -12.562 -8.383 1 95.75 109 ARG A N 1
ATOM 888 C CA . ARG A 1 109 ? -3.674 -12.195 -9.539 1 95.75 109 ARG A CA 1
ATOM 889 C C . ARG A 1 109 ? -4.957 -11.492 -9.117 1 95.75 109 ARG A C 1
ATOM 891 O O . ARG A 1 109 ? -6.039 -11.805 -9.609 1 95.75 109 ARG A O 1
ATOM 898 N N . LEU A 1 110 ? -4.816 -10.609 -8.227 1 97.19 110 LEU A N 1
ATOM 899 C CA . LEU A 1 110 ? -5.91 -9.758 -7.773 1 97.19 110 LEU A CA 1
ATOM 900 C C . LEU A 1 110 ? -5.766 -8.344 -8.336 1 97.19 110 LEU A C 1
ATOM 902 O O . LEU A 1 110 ? -4.805 -7.645 -8.023 1 97.19 110 LEU A O 1
ATOM 906 N N . ASP A 1 111 ? -6.676 -7.949 -9.188 1 97.75 111 ASP A N 1
ATOM 907 C CA . ASP A 1 111 ? -6.68 -6.59 -9.719 1 97.75 111 ASP A CA 1
ATOM 908 C C . ASP A 1 111 ? -7.133 -5.586 -8.656 1 97.75 111 ASP A C 1
ATOM 910 O O . ASP A 1 111 ? -8.32 -5.289 -8.539 1 97.75 111 ASP A O 1
ATOM 914 N N . ILE A 1 112 ? -6.184 -5 -8.008 1 98.25 112 ILE A N 1
ATOM 915 C CA . ILE A 1 112 ? -6.469 -4.145 -6.859 1 98.25 112 ILE A CA 1
ATOM 916 C C . ILE A 1 112 ? -7.145 -2.859 -7.328 1 98.25 112 ILE A C 1
ATOM 918 O O . ILE A 1 112 ? -7.934 -2.262 -6.594 1 98.25 112 ILE A O 1
ATOM 922 N N . SER A 1 113 ? -6.844 -2.426 -8.508 1 98.12 113 SER A N 1
ATOM 923 C CA . SER A 1 113 ? -7.504 -1.256 -9.078 1 98.12 113 SER A CA 1
ATOM 924 C C . SER A 1 113 ? -9.008 -1.464 -9.172 1 98.12 113 SER A C 1
ATOM 926 O O . SER A 1 113 ? -9.789 -0.611 -8.742 1 98.12 113 SER A O 1
ATOM 928 N N . LYS A 1 114 ? -9.328 -2.58 -9.711 1 97.25 114 LYS A N 1
ATOM 929 C CA . LYS A 1 114 ? -10.742 -2.924 -9.836 1 97.25 114 LYS A CA 1
ATOM 930 C C . LYS A 1 114 ? -11.414 -3.008 -8.469 1 97.25 114 LYS A C 1
ATOM 932 O O . LYS A 1 114 ? -12.539 -2.539 -8.289 1 97.25 114 LYS A O 1
ATOM 937 N N . THR A 1 115 ? -10.75 -3.627 -7.543 1 97.25 115 THR A N 1
ATOM 938 C CA . THR A 1 115 ? -11.289 -3.777 -6.191 1 97.25 115 THR A CA 1
ATOM 939 C C . THR A 1 115 ? -11.586 -2.412 -5.574 1 97.25 115 THR A C 1
ATOM 941 O O . THR A 1 115 ? -12.656 -2.203 -5 1 97.25 115 THR A O 1
ATOM 944 N N . ILE A 1 116 ? -10.695 -1.484 -5.738 1 96.06 116 ILE A N 1
ATOM 945 C CA . ILE A 1 116 ? -10.82 -0.158 -5.145 1 96.06 116 ILE A CA 1
ATOM 946 C C . ILE A 1 116 ? -11.992 0.583 -5.793 1 96.06 116 ILE A C 1
ATOM 948 O O . ILE A 1 116 ? -12.82 1.173 -5.098 1 96.06 116 ILE A O 1
ATOM 952 N N . ILE A 1 117 ? -12.078 0.52 -7.07 1 94 117 ILE A N 1
ATOM 953 C CA . ILE A 1 117 ? -13.141 1.214 -7.797 1 94 117 ILE A CA 1
ATOM 954 C C . ILE A 1 117 ? -14.492 0.601 -7.441 1 94 117 ILE A C 1
ATOM 956 O O . ILE A 1 117 ? -15.461 1.321 -7.211 1 94 117 ILE A O 1
ATOM 960 N N . SER A 1 118 ? -14.547 -0.755 -7.383 1 93.06 118 SER A N 1
ATOM 961 C CA . SER A 1 118 ? -15.789 -1.445 -7.039 1 93.06 118 SER A CA 1
ATOM 962 C C . SER A 1 118 ? -16.234 -1.107 -5.617 1 93.06 118 SER A C 1
ATOM 964 O O . SER A 1 118 ? -17.406 -0.854 -5.375 1 93.06 118 SER A O 1
ATOM 966 N N . ASN A 1 119 ? -15.289 -1.11 -4.727 1 88.25 119 ASN A N 1
ATOM 967 C CA . ASN A 1 119 ? -15.586 -0.8 -3.332 1 88.25 119 ASN A CA 1
ATOM 968 C C . ASN A 1 119 ? -16.078 0.637 -3.17 1 88.25 119 ASN A C 1
ATOM 970 O O . ASN A 1 119 ? -16.922 0.918 -2.32 1 88.25 119 ASN A O 1
ATOM 974 N N . ASN A 1 120 ? -15.477 1.489 -3.939 1 85.06 120 ASN A N 1
ATOM 975 C CA . ASN A 1 120 ? -15.875 2.891 -3.895 1 85.06 120 ASN A CA 1
ATOM 976 C C . ASN A 1 120 ? -17.297 3.086 -4.43 1 85.06 120 ASN A C 1
ATOM 978 O O . ASN A 1 120 ? -18.047 3.93 -3.932 1 85.06 120 ASN A O 1
ATOM 982 N N . ASN A 1 121 ? -17.641 2.279 -5.379 1 81.06 121 ASN A N 1
ATOM 983 C CA . ASN A 1 121 ? -18.969 2.365 -5.98 1 81.06 121 ASN A CA 1
ATOM 984 C C . ASN A 1 121 ? -20.031 1.731 -5.086 1 81.06 121 ASN A C 1
ATOM 986 O O . ASN A 1 121 ? -21.203 2.08 -5.172 1 81.06 121 ASN A O 1
ATOM 990 N N . ASN A 1 122 ? -19.703 0.668 -4.418 1 73.5 122 ASN A N 1
ATOM 991 C CA . ASN A 1 122 ? -20.641 -0.041 -3.562 1 73.5 122 ASN A CA 1
ATOM 992 C C . ASN A 1 122 ? -20.859 0.691 -2.242 1 73.5 122 ASN A C 1
ATOM 994 O O . ASN A 1 122 ? -21.719 0.296 -1.442 1 73.5 122 ASN A O 1
ATOM 998 N N . LYS A 1 123 ? -20.203 1.6 -2.025 1 62.56 123 LYS A N 1
ATOM 9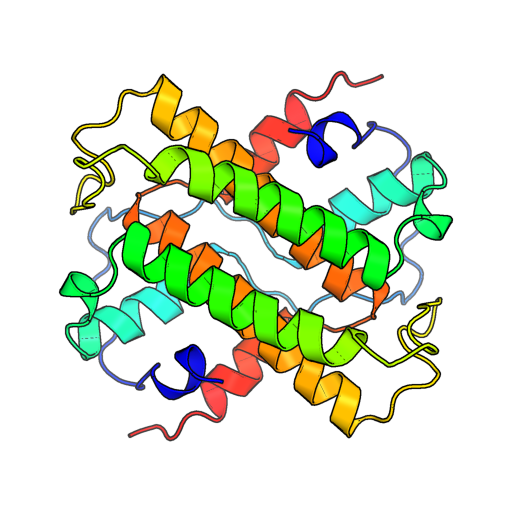99 C CA . LYS A 1 123 ? -20.438 2.387 -0.819 1 62.56 123 LYS A CA 1
ATOM 1000 C C . LYS A 1 123 ? -21.719 3.205 -0.942 1 62.56 123 LYS A C 1
ATOM 1002 O O . LYS A 1 123 ? -21.969 3.812 -1.983 1 62.56 123 LYS A O 1
ATOM 1007 N N . PRO A 1 124 ? -22.625 2.781 0.066 1 45.84 124 PRO A N 1
ATOM 1008 C CA . PRO A 1 124 ? -23.891 3.498 -0.054 1 45.84 124 PRO A CA 1
ATOM 1009 C C . PRO A 1 124 ? -23.703 5.004 -0.228 1 45.84 124 PRO A C 1
ATOM 1011 O O . PRO A 1 124 ? -22.922 5.617 0.49 1 45.84 124 PRO A O 1
ATOM 1014 N N . LYS A 1 125 ? -23.875 5.469 -1.519 1 44.88 125 LYS A N 1
ATOM 1015 C CA . LYS A 1 125 ? -23.969 6.906 -1.771 1 44.88 125 LYS A CA 1
ATOM 1016 C C . LYS A 1 125 ? -25 7.566 -0.855 1 44.88 125 LYS A C 1
ATOM 1018 O O . LYS A 1 125 ? -26.141 7.113 -0.77 1 44.88 125 LYS A O 1
ATOM 1023 N N . ASN A 1 126 ? -24.422 7.898 0.354 1 34.91 126 ASN A N 1
ATOM 1024 C CA . ASN A 1 126 ? -25.531 8.664 0.931 1 34.91 126 ASN A CA 1
ATOM 1025 C C . ASN A 1 126 ? -25.922 9.836 0.037 1 34.91 126 ASN A C 1
ATOM 1027 O O . ASN A 1 126 ? -25.062 10.5 -0.542 1 34.91 126 ASN A O 1
ATOM 1031 N N . MET B 1 1 ? 13.82 -0.145 1.574 1 44.56 1 MET B N 1
ATOM 1032 C CA . MET B 1 1 ? 15.18 -0.243 1.056 1 44.56 1 MET B CA 1
ATOM 1033 C C . MET B 1 1 ? 15.406 -1.579 0.354 1 44.56 1 MET B C 1
ATOM 1035 O O . MET B 1 1 ? 15.93 -1.62 -0.76 1 44.56 1 MET B O 1
ATOM 1039 N N . MET B 1 2 ? 14.836 -2.537 1.07 1 45.22 2 MET B N 1
ATOM 1040 C CA . MET B 1 2 ? 15.242 -3.869 0.636 1 45.22 2 MET B CA 1
ATOM 1041 C C . MET B 1 2 ? 14.688 -4.188 -0.748 1 45.22 2 MET B C 1
ATOM 1043 O O . MET B 1 2 ? 15.414 -4.684 -1.613 1 45.22 2 MET B O 1
ATOM 1047 N N . MET B 1 3 ? 13.422 -3.986 -0.847 1 45.31 3 MET B N 1
ATOM 1048 C CA . MET B 1 3 ? 12.883 -4.445 -2.125 1 45.31 3 MET B CA 1
ATOM 1049 C C . MET B 1 3 ? 13.516 -3.686 -3.285 1 45.31 3 MET B C 1
ATOM 1051 O O . MET B 1 3 ? 13.867 -4.281 -4.309 1 45.31 3 MET B O 1
ATOM 1055 N N . MET B 1 4 ? 13.68 -2.375 -3.084 1 47.94 4 MET B N 1
ATOM 1056 C CA . MET B 1 4 ? 14.195 -1.562 -4.18 1 47.94 4 MET B CA 1
ATOM 1057 C C . MET B 1 4 ? 15.633 -1.96 -4.516 1 47.94 4 MET B C 1
ATOM 1059 O O . MET B 1 4 ? 16.047 -1.861 -5.672 1 47.94 4 MET B O 1
ATOM 1063 N N . MET B 1 5 ? 16.312 -2.203 -3.512 1 46.19 5 MET B N 1
ATOM 1064 C CA . MET B 1 5 ? 17.688 -2.617 -3.799 1 46.19 5 MET B CA 1
ATOM 1065 C C . MET B 1 5 ? 17.703 -3.869 -4.668 1 46.19 5 MET B C 1
ATOM 1067 O O . MET B 1 5 ? 18.719 -4.184 -5.289 1 46.19 5 MET B O 1
ATOM 1071 N N . MET B 1 6 ? 16.672 -4.543 -4.59 1 44.38 6 MET B N 1
ATOM 1072 C CA . MET B 1 6 ? 16.734 -5.812 -5.312 1 44.38 6 MET B CA 1
ATOM 1073 C C . MET B 1 6 ? 16.219 -5.652 -6.738 1 44.38 6 MET B C 1
ATOM 1075 O O . MET B 1 6 ? 16.203 -6.617 -7.508 1 44.38 6 MET B O 1
ATOM 1079 N N . MET B 1 7 ? 15.664 -4.602 -7.074 1 43.16 7 MET B N 1
ATOM 1080 C CA . MET B 1 7 ? 15.023 -4.5 -8.383 1 43.16 7 MET B CA 1
ATOM 1081 C C . MET B 1 7 ? 16.047 -4.203 -9.469 1 43.16 7 MET B C 1
ATOM 1083 O O . MET B 1 7 ? 16.688 -3.146 -9.461 1 43.16 7 MET B O 1
ATOM 1087 N N . ASP B 1 8 ? 16.766 -5.176 -9.961 1 35.62 8 AS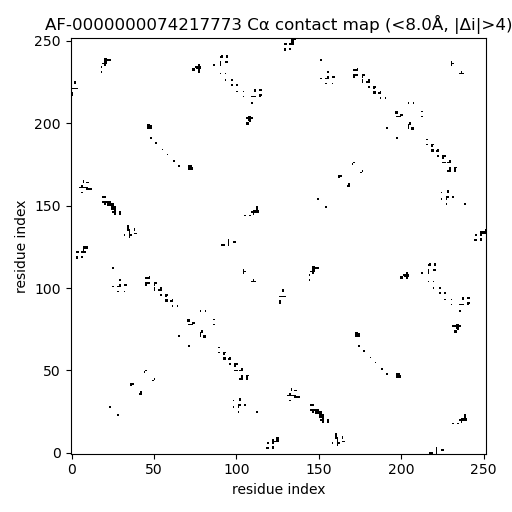P B N 1
ATOM 1088 C CA . ASP B 1 8 ? 17.75 -5.129 -11.031 1 35.62 8 ASP B CA 1
ATOM 1089 C C . ASP B 1 8 ? 17.094 -4.734 -12.359 1 35.62 8 ASP B C 1
ATOM 1091 O O . ASP B 1 8 ? 15.891 -4.918 -12.547 1 35.62 8 ASP B O 1
ATOM 1095 N N . LYS B 1 9 ? 17.766 -4.047 -13.312 1 35 9 LYS B N 1
ATOM 1096 C CA . LYS B 1 9 ? 17.5 -3.291 -14.539 1 35 9 LYS B CA 1
ATOM 1097 C C . LYS B 1 9 ? 16.953 -4.195 -15.633 1 35 9 LYS B C 1
ATOM 1099 O O . LYS B 1 9 ? 16.734 -3.75 -16.766 1 35 9 LYS B O 1
ATOM 1104 N N . SER B 1 10 ? 17.031 -5.469 -15.656 1 34.88 10 SER B N 1
ATOM 1105 C CA . SER B 1 10 ? 17.219 -5.984 -17.016 1 34.88 10 SER B CA 1
ATOM 1106 C C . SER B 1 10 ? 15.93 -5.844 -17.828 1 34.88 10 SER B C 1
ATOM 1108 O O . SER B 1 10 ? 14.867 -5.562 -17.266 1 34.88 10 SER B O 1
ATOM 1110 N N . ILE B 1 11 ? 15.508 -6.953 -18.656 1 34.66 11 ILE B N 1
ATOM 1111 C CA . ILE B 1 11 ? 14.992 -7.199 -19.984 1 34.66 11 ILE B CA 1
ATOM 1112 C C . ILE B 1 11 ? 13.469 -7.148 -19.969 1 34.66 11 ILE B C 1
ATOM 1114 O O . ILE B 1 11 ? 12.828 -7.758 -19.125 1 34.66 11 ILE B O 1
ATOM 1118 N N . VAL B 1 12 ? 12.766 -6.176 -20.734 1 34.38 12 VAL B N 1
ATOM 1119 C CA . VAL B 1 12 ? 11.375 -5.852 -21.031 1 34.38 12 VAL B CA 1
ATOM 1120 C C . VAL B 1 12 ? 10.734 -6.98 -21.828 1 34.38 12 VAL B C 1
ATOM 1122 O O . VAL B 1 12 ? 11.07 -7.18 -23 1 34.38 12 VAL B O 1
ATOM 1125 N N . SER B 1 13 ? 10.539 -8.234 -21.391 1 34.75 13 SER B N 1
ATOM 1126 C CA . SER B 1 13 ? 9.961 -9.273 -22.234 1 34.75 13 SER B CA 1
ATOM 1127 C C . SER B 1 13 ? 8.516 -8.938 -22.594 1 34.75 13 SER B C 1
ATOM 1129 O O . SER B 1 13 ? 7.855 -8.164 -21.906 1 34.75 13 SER B O 1
ATOM 1131 N N . ASN B 1 14 ? 7.961 -9.664 -23.641 1 35.12 14 ASN B N 1
ATOM 1132 C CA . ASN B 1 14 ? 6.777 -9.75 -24.5 1 35.12 14 ASN B CA 1
ATOM 1133 C C . ASN B 1 14 ? 5.504 -9.906 -23.672 1 35.12 14 ASN B C 1
ATOM 1135 O O . ASN B 1 14 ? 5.441 -10.742 -22.766 1 35.12 14 ASN B O 1
ATOM 1139 N N . CYS B 1 15 ? 4.484 -8.953 -23.828 1 36.72 15 CYS B N 1
ATOM 1140 C CA . CYS B 1 15 ? 3.186 -8.695 -23.219 1 36.72 15 CYS B CA 1
ATOM 1141 C C . CYS B 1 15 ? 2.229 -9.859 -23.469 1 36.72 15 CYS B C 1
ATOM 1143 O O . CYS B 1 15 ? 1.663 -9.992 -24.547 1 36.72 15 CYS B O 1
ATOM 1145 N N . ASN B 1 16 ? 2.443 -11.125 -23.484 1 42.5 16 ASN B N 1
ATOM 1146 C CA . ASN B 1 16 ? 1.348 -12.086 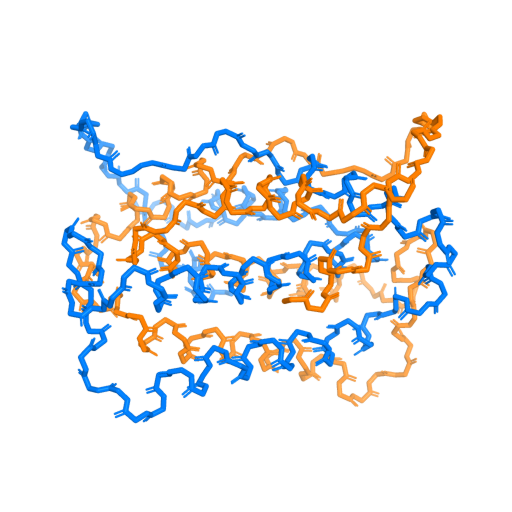-23.562 1 42.5 16 ASN B CA 1
ATOM 1147 C C . ASN B 1 16 ? 0.131 -11.609 -22.781 1 42.5 16 ASN B C 1
ATOM 1149 O O . ASN B 1 16 ? 0.263 -10.828 -21.844 1 42.5 16 ASN B O 1
ATOM 1153 N N . LYS B 1 17 ? -1.273 -11.664 -23.188 1 53.62 17 LYS B N 1
ATOM 1154 C CA . LYS B 1 17 ? -2.652 -11.359 -22.812 1 53.62 17 LYS B CA 1
ATOM 1155 C C . LYS B 1 17 ? -2.863 -11.5 -21.312 1 53.62 17 LYS B C 1
ATOM 1157 O O . LYS B 1 17 ? -3.588 -12.391 -20.859 1 53.62 17 LYS B O 1
ATOM 1162 N N . LYS B 1 18 ? -1.676 -11.453 -20.375 1 77.62 18 LYS B N 1
ATOM 1163 C CA . LYS B 1 18 ? -1.123 -11.719 -19.047 1 77.62 18 LYS B CA 1
ATOM 1164 C C . LYS B 1 18 ? -1.757 -10.82 -18 1 77.62 18 LYS B C 1
ATOM 1166 O O . LYS B 1 18 ? -2.277 -9.75 -18.312 1 77.62 18 LYS B O 1
ATOM 1171 N N . PHE B 1 19 ? -2.049 -11.266 -16.969 1 91.75 19 PHE B N 1
ATOM 1172 C CA . PHE B 1 19 ? -2.656 -10.578 -15.828 1 91.75 19 PHE B CA 1
ATOM 1173 C C . PHE B 1 19 ? -2.121 -9.164 -15.703 1 91.75 19 PHE B C 1
ATOM 1175 O O . PHE B 1 19 ? -0.91 -8.938 -15.773 1 91.75 19 PHE B O 1
ATOM 1182 N N . HIS B 1 20 ? -3.152 -8.211 -15.789 1 95.94 20 HIS B N 1
ATOM 1183 C CA . HIS B 1 20 ? -2.797 -6.809 -15.578 1 95.94 20 HIS B CA 1
ATOM 1184 C C . HIS B 1 20 ? -3.824 -6.105 -14.695 1 95.94 20 HIS B C 1
ATOM 1186 O O . HIS B 1 20 ? -4.969 -6.551 -14.594 1 95.94 20 HIS B O 1
ATOM 1192 N N . PHE B 1 21 ? -3.393 -5.066 -14.055 1 97.69 21 PHE B N 1
ATOM 1193 C CA . PHE B 1 21 ? -4.32 -4.238 -13.289 1 97.69 21 PHE B CA 1
ATOM 1194 C C . PHE B 1 21 ? -5.098 -3.303 -14.211 1 97.69 21 PHE B C 1
ATOM 1196 O O . PHE B 1 21 ? -4.555 -2.803 -15.195 1 97.69 21 PHE B O 1
ATOM 1203 N N . SER B 1 22 ? -6.359 -3.025 -13.844 1 97.06 22 SER B N 1
ATOM 1204 C CA . SER B 1 22 ? -7.094 -1.93 -14.461 1 97.06 22 SER B CA 1
ATOM 1205 C C . SER B 1 22 ? -6.41 -0.591 -14.211 1 97.06 22 SER B C 1
ATOM 1207 O O . SER B 1 22 ? -5.676 -0.437 -13.234 1 97.06 22 SER B O 1
ATOM 1209 N N . SER B 1 23 ? -6.68 0.295 -15.141 1 95.94 23 SER B N 1
ATOM 1210 C CA . SER B 1 23 ? -5.996 1.582 -15.062 1 95.94 23 SER B CA 1
ATOM 1211 C C . SER B 1 23 ? -6.48 2.393 -13.867 1 95.94 23 SER B C 1
ATOM 1213 O O . SER B 1 23 ? -7.672 2.684 -13.75 1 95.94 23 SER B O 1
ATOM 1215 N N . LEU B 1 24 ? -5.609 2.77 -12.953 1 97.94 24 LEU B N 1
ATOM 1216 C CA . LEU B 1 24 ? -5.844 3.602 -11.773 1 97.94 24 LEU B CA 1
ATOM 1217 C C . LEU B 1 24 ? -4.539 4.203 -11.266 1 97.94 24 LEU B C 1
ATOM 1219 O O . LEU B 1 24 ? -3.555 3.486 -11.07 1 97.94 24 LEU B O 1
ATOM 1223 N N . THR B 1 25 ? -4.559 5.516 -11.148 1 98.25 25 THR B N 1
ATOM 1224 C CA . THR B 1 25 ? -3.346 6.18 -10.68 1 98.25 25 THR B CA 1
ATOM 1225 C C . THR B 1 25 ? -3.357 6.328 -9.164 1 98.25 25 THR B C 1
ATOM 1227 O O . THR B 1 25 ? -4.422 6.363 -8.547 1 98.25 25 THR B O 1
ATOM 1230 N N . LEU B 1 26 ? -2.184 6.465 -8.617 1 98.44 26 LEU B N 1
ATOM 1231 C CA . LEU B 1 26 ? -2.066 6.758 -7.191 1 98.44 26 LEU B CA 1
ATOM 1232 C C . LEU B 1 26 ? -2.717 8.094 -6.859 1 98.44 26 LEU B C 1
ATOM 1234 O O . LEU B 1 26 ? -3.352 8.234 -5.809 1 98.44 26 LEU B O 1
ATOM 1238 N N . GLU B 1 27 ? -2.57 9.031 -7.762 1 97.88 27 GLU B N 1
ATOM 1239 C CA . GLU B 1 27 ? -3.154 10.359 -7.551 1 97.88 27 GLU B CA 1
ATOM 1240 C C . GLU B 1 27 ? -4.676 10.289 -7.508 1 97.88 27 GLU B C 1
ATOM 1242 O O . GLU B 1 27 ? -5.312 10.961 -6.691 1 97.88 27 GLU B O 1
ATOM 1247 N N . LYS B 1 28 ? -5.207 9.531 -8.383 1 97.12 28 LYS B N 1
ATOM 1248 C CA . LYS B 1 28 ? -6.66 9.391 -8.359 1 97.12 28 LYS B CA 1
ATOM 1249 C C . LYS B 1 28 ? -7.137 8.797 -7.039 1 97.12 28 LYS B C 1
ATOM 1251 O O . LYS B 1 28 ? -8.156 9.219 -6.492 1 97.12 28 LYS B O 1
ATOM 1256 N N . ILE B 1 29 ? -6.465 7.793 -6.523 1 97.31 29 ILE B N 1
ATOM 1257 C CA . ILE B 1 29 ? -6.801 7.211 -5.23 1 97.31 29 ILE B CA 1
ATOM 1258 C C . ILE B 1 29 ? -6.707 8.281 -4.145 1 97.31 29 ILE B C 1
ATOM 1260 O O . ILE B 1 29 ? -7.605 8.406 -3.309 1 97.31 29 ILE B O 1
ATOM 1264 N N . ARG B 1 30 ? -5.594 9.062 -4.141 1 96.31 30 ARG B N 1
ATOM 1265 C CA . ARG B 1 30 ? -5.414 10.141 -3.168 1 96.31 30 ARG B CA 1
ATOM 1266 C C . ARG B 1 30 ? -6.602 11.094 -3.188 1 96.31 30 ARG B C 1
ATOM 1268 O O . ARG B 1 30 ? -7.117 11.477 -2.133 1 96.31 30 ARG B O 1
ATOM 1275 N N . GLN B 1 31 ? -6.996 11.469 -4.371 1 94.38 31 GLN B N 1
ATOM 1276 C CA . GLN B 1 31 ? -8.102 12.406 -4.535 1 94.38 31 GLN B CA 1
ATOM 1277 C C . GLN B 1 31 ? -9.398 11.828 -3.979 1 94.38 31 GLN B C 1
ATOM 1279 O O . GLN B 1 31 ? -10.148 12.523 -3.291 1 94.38 31 GLN B O 1
ATOM 1284 N N . ILE B 1 32 ? -9.633 10.625 -4.348 1 91.56 32 ILE B N 1
ATOM 1285 C CA . ILE B 1 32 ? -10.836 9.961 -3.861 1 91.56 32 ILE B CA 1
ATOM 1286 C C . ILE B 1 32 ? -10.852 9.977 -2.336 1 91.56 32 ILE B C 1
ATOM 1288 O O . ILE B 1 32 ? -11.867 10.312 -1.722 1 91.56 32 ILE B O 1
ATOM 1292 N N . LEU B 1 33 ? -9.742 9.641 -1.713 1 92.44 33 LEU B N 1
ATOM 1293 C CA . LEU B 1 33 ? -9.633 9.586 -0.259 1 92.44 33 LEU B CA 1
ATOM 1294 C C . LEU B 1 33 ? -9.789 10.977 0.347 1 92.44 33 LEU B C 1
ATOM 1296 O O . LEU B 1 33 ? -10.469 11.148 1.361 1 92.44 33 LEU B O 1
ATOM 1300 N N . ASN B 1 34 ? -9.094 11.898 -0.254 1 90.5 34 ASN B N 1
ATOM 1301 C CA . ASN B 1 34 ? -9.18 13.266 0.243 1 90.5 34 ASN B CA 1
ATOM 1302 C C . ASN B 1 34 ? -10.625 13.773 0.23 1 90.5 34 ASN B C 1
ATOM 1304 O O . ASN B 1 34 ? -11.062 14.422 1.179 1 90.5 34 ASN B O 1
ATOM 1308 N N . ASP B 1 35 ? -11.266 13.523 -0.826 1 86.31 35 ASP B N 1
ATOM 1309 C CA . ASP B 1 35 ? -12.664 13.93 -0.921 1 86.31 35 ASP B CA 1
ATOM 1310 C C . ASP B 1 35 ? -13.492 13.305 0.202 1 86.31 35 ASP B C 1
ATOM 1312 O O . ASP B 1 35 ? -14.328 13.977 0.805 1 86.31 35 ASP B O 1
ATOM 1316 N N . PHE B 1 36 ? -13.242 12.094 0.518 1 83.81 36 PHE B N 1
ATOM 1317 C CA . PHE B 1 36 ? -13.945 11.367 1.566 1 83.81 36 PHE B CA 1
ATOM 1318 C C . PHE B 1 36 ? -13.641 11.961 2.936 1 83.81 36 PHE B C 1
ATOM 1320 O O . PHE B 1 36 ? -14.539 12.109 3.77 1 83.81 36 PHE B O 1
ATOM 1327 N N . VAL B 1 37 ? -12.43 12.32 3.162 1 84.31 37 VAL B N 1
ATOM 1328 C CA . VAL B 1 37 ? -11.961 12.812 4.453 1 84.31 37 VAL B CA 1
ATOM 1329 C C . VAL B 1 37 ? -12.484 14.227 4.684 1 84.31 37 VAL B C 1
ATOM 1331 O O . VAL B 1 37 ? -12.938 14.562 5.781 1 84.31 37 VAL B O 1
ATOM 1334 N N . VAL B 1 38 ? -12.445 15.055 3.68 1 83.44 38 VAL B N 1
ATOM 1335 C CA . VAL B 1 38 ? -12.883 16.438 3.779 1 83.44 38 VAL B CA 1
ATOM 1336 C C . VAL B 1 38 ? -14.391 16.5 3.988 1 83.44 38 VAL B C 1
ATOM 1338 O O . VAL B 1 38 ? -14.883 17.25 4.836 1 83.44 38 VAL B O 1
ATOM 1341 N N . GLU B 1 39 ? -15.117 15.688 3.348 1 82.69 39 GLU B N 1
ATOM 1342 C CA . GLU B 1 39 ? -16.578 15.664 3.418 1 82.69 39 GLU B CA 1
ATOM 1343 C C . GLU B 1 39 ? -17.062 15.289 4.82 1 82.69 39 GLU B C 1
ATOM 1345 O O . GLU B 1 39 ? -18.109 15.75 5.266 1 82.69 39 GLU B O 1
ATOM 1350 N N . ARG B 1 40 ? -16.172 14.547 5.535 1 82.25 40 ARG B N 1
ATOM 1351 C CA . ARG B 1 40 ? -16.594 14.031 6.836 1 82.25 40 ARG B CA 1
ATOM 1352 C C . ARG B 1 40 ? -15.812 14.695 7.965 1 82.25 40 ARG B C 1
ATOM 1354 O O . ARG B 1 40 ? -15.914 14.281 9.125 1 82.25 40 ARG B O 1
ATOM 1361 N N . ASN B 1 41 ? -15.023 15.625 7.559 1 83.88 41 ASN B N 1
ATOM 1362 C CA . ASN B 1 41 ? -14.172 16.328 8.508 1 83.88 41 ASN B CA 1
ATOM 1363 C C . ASN B 1 41 ? -13.328 15.359 9.328 1 83.88 41 ASN B C 1
ATOM 1365 O O . ASN B 1 41 ? -13.281 15.445 10.555 1 83.88 41 ASN B O 1
ATOM 1369 N N . TRP B 1 42 ? -12.719 14.375 8.711 1 80.69 42 TRP B N 1
ATOM 1370 C CA . TRP B 1 42 ? -11.93 13.32 9.328 1 80.69 42 TRP B CA 1
ATOM 1371 C C . TRP B 1 42 ? -10.445 13.664 9.312 1 80.69 42 TRP B C 1
ATOM 1373 O O . TRP B 1 42 ? -9.617 12.922 9.852 1 80.69 42 TRP B O 1
ATOM 1383 N N . GLU B 1 43 ? -10.164 14.82 8.781 1 81 43 GLU B N 1
ATOM 1384 C CA . GLU B 1 43 ? -8.766 15.219 8.664 1 81 43 GLU B CA 1
ATOM 1385 C C . GLU B 1 43 ? -8.086 15.25 10.031 1 81 43 GLU B C 1
ATOM 1387 O O . GLU B 1 43 ? -6.914 14.891 10.156 1 81 43 GLU B O 1
ATOM 1392 N N . GLN B 1 44 ? -8.82 15.656 10.969 1 80.31 44 GLN B N 1
ATOM 1393 C CA . GLN B 1 44 ? -8.266 15.805 12.305 1 80.31 44 GLN B CA 1
ATOM 1394 C C . GLN B 1 44 ? -7.891 14.445 12.898 1 80.31 44 GLN B C 1
ATOM 1396 O O . GLN B 1 44 ? -7.031 14.367 13.781 1 80.31 44 GLN B O 1
ATOM 1401 N N . PHE B 1 45 ? -8.477 13.32 12.406 1 79.44 45 PHE B N 1
ATOM 1402 C CA . PHE B 1 45 ? -8.234 11.977 12.922 1 79.44 45 PHE B CA 1
ATOM 1403 C C . PHE B 1 45 ? -7.188 11.25 12.086 1 79.44 45 PHE B C 1
ATOM 1405 O O . PHE B 1 45 ? -6.637 10.234 12.508 1 79.44 45 PHE B O 1
ATOM 1412 N N . HIS B 1 46 ? -6.957 11.836 11 1 82.06 46 HIS B N 1
ATOM 1413 C CA . HIS B 1 46 ? -6.016 11.18 10.102 1 82.06 46 HIS B CA 1
ATOM 1414 C C . HIS B 1 46 ? -4.605 11.734 10.266 1 82.06 46 HIS B C 1
ATOM 1416 O O . HIS B 1 46 ? -4.094 12.414 9.383 1 82.06 46 HIS B O 1
ATOM 1422 N N . GLN B 1 47 ? -4.137 11.359 11.461 1 89.25 47 GLN B N 1
ATOM 1423 C CA . GLN B 1 47 ? -2.74 11.641 11.781 1 89.25 47 GLN B CA 1
ATOM 1424 C C . GLN B 1 47 ? -1.861 10.422 11.547 1 89.25 47 GLN B C 1
ATOM 1426 O O . GLN B 1 47 ? -2.34 9.281 11.602 1 89.25 47 GLN B O 1
ATOM 1431 N N . PRO B 1 48 ? -0.603 10.633 11.289 1 93.56 48 PRO B N 1
ATOM 1432 C CA . PRO B 1 48 ? 0.263 9.531 10.859 1 93.56 48 PRO B CA 1
ATOM 1433 C C . PRO B 1 48 ? 0.259 8.359 11.836 1 93.56 48 PRO B C 1
ATOM 1435 O O . PRO B 1 48 ? 0.126 7.203 11.414 1 93.56 48 PRO B O 1
ATOM 1438 N N . ARG B 1 49 ? 0.285 8.594 13.102 1 93.25 49 ARG B N 1
ATOM 1439 C CA . ARG B 1 49 ? 0.304 7.504 14.07 1 93.25 49 ARG B CA 1
ATOM 1440 C C . ARG B 1 49 ? -1.02 6.746 14.07 1 93.25 49 ARG B C 1
ATOM 1442 O O . ARG B 1 49 ? -1.039 5.52 14.195 1 93.25 49 ARG B O 1
ATOM 1449 N N . ASN B 1 50 ? -2.09 7.473 13.945 1 92.81 50 ASN B N 1
ATOM 1450 C CA . ASN B 1 50 ? -3.395 6.824 13.867 1 92.81 50 ASN B CA 1
ATOM 1451 C C . ASN B 1 50 ? -3.521 5.965 12.617 1 92.81 50 ASN B C 1
ATOM 1453 O O . ASN B 1 50 ? -4.039 4.848 12.672 1 92.81 50 ASN B O 1
ATOM 1457 N N . ILE B 1 51 ? -3.096 6.508 11.516 1 94.88 51 ILE B N 1
ATOM 1458 C CA . ILE B 1 51 ? -3.162 5.777 10.258 1 94.88 51 ILE B CA 1
ATOM 1459 C C . ILE B 1 51 ? -2.262 4.547 10.328 1 94.88 51 ILE B C 1
ATOM 1461 O O . ILE B 1 51 ? -2.621 3.479 9.82 1 94.88 51 ILE B O 1
ATOM 1465 N N . LEU B 1 52 ? -1.105 4.719 10.984 1 96.12 52 LEU B N 1
ATOM 1466 C CA . LEU B 1 52 ? -0.197 3.592 11.172 1 96.12 52 LEU B CA 1
ATOM 1467 C C . LEU B 1 52 ? -0.881 2.463 11.938 1 96.12 52 LEU B C 1
ATOM 1469 O O . LEU B 1 52 ? -0.75 1.293 11.578 1 96.12 52 LEU B O 1
ATOM 1473 N N . ILE B 1 53 ? -1.607 2.789 12.992 1 95.62 53 ILE B N 1
ATOM 1474 C CA . ILE B 1 53 ? -2.328 1.793 13.781 1 95.62 53 ILE B CA 1
ATOM 1475 C C . ILE B 1 53 ? -3.379 1.109 12.906 1 95.62 53 ILE B C 1
ATOM 1477 O O . ILE B 1 53 ? -3.531 -0.113 12.953 1 95.62 53 ILE B O 1
ATOM 1481 N N . ALA B 1 54 ? -4.074 1.866 12.109 1 95 54 ALA B N 1
ATOM 1482 C CA . ALA B 1 54 ? -5.047 1.304 11.18 1 95 54 ALA B CA 1
ATOM 1483 C C . ALA B 1 54 ? -4.383 0.334 10.211 1 95 54 ALA B C 1
ATOM 1485 O O . ALA B 1 54 ? -4.906 -0.751 9.953 1 95 54 ALA B O 1
ATOM 1486 N N . LEU B 1 55 ? -3.215 0.741 9.656 1 97.06 55 LEU B N 1
ATOM 1487 C CA . LEU B 1 55 ? -2.455 -0.108 8.75 1 97.06 55 LEU B CA 1
ATOM 1488 C C . LEU B 1 55 ? -2.09 -1.431 9.414 1 97.06 55 LEU B C 1
ATOM 1490 O O . LEU B 1 55 ? -2.254 -2.498 8.812 1 97.06 55 LEU B O 1
ATOM 1494 N N . ILE B 1 56 ? -1.654 -1.342 10.641 1 97.19 56 ILE B N 1
ATOM 1495 C CA . ILE B 1 56 ? -1.29 -2.533 11.391 1 97.19 56 ILE B CA 1
ATOM 1496 C C . ILE B 1 56 ? -2.514 -3.432 11.562 1 97.19 56 ILE B C 1
ATOM 1498 O O . ILE B 1 56 ? -2.424 -4.652 11.398 1 97.19 56 ILE B O 1
ATOM 1502 N N . GLY B 1 57 ? -3.607 -2.836 11.844 1 97.25 57 GLY B N 1
ATOM 1503 C CA . GLY B 1 57 ? -4.836 -3.602 11.961 1 97.25 57 GLY B CA 1
ATOM 1504 C C . GLY B 1 57 ? -5.223 -4.316 10.68 1 97.25 57 GLY B C 1
ATOM 1505 O O . GLY B 1 57 ? -5.512 -5.516 10.695 1 97.25 57 GLY B O 1
ATOM 1506 N N . GLU B 1 58 ? -5.223 -3.549 9.57 1 97 58 GLU B N 1
ATOM 1507 C CA . GLU B 1 58 ? -5.594 -4.133 8.289 1 97 58 GLU B CA 1
ATOM 1508 C C . GLU B 1 58 ? -4.617 -5.23 7.871 1 97 58 GLU B C 1
ATOM 1510 O O . GLU B 1 58 ? -5.02 -6.254 7.316 1 97 58 GLU B O 1
ATOM 1515 N N . LEU B 1 59 ? -3.34 -4.984 8.078 1 97.62 59 LEU B N 1
ATOM 1516 C CA . LEU B 1 59 ? -2.361 -6.027 7.793 1 97.62 59 LEU B CA 1
ATOM 1517 C C . LEU B 1 59 ? -2.6 -7.25 8.664 1 97.62 59 LEU B C 1
ATOM 1519 O O . LEU B 1 59 ? -2.42 -8.383 8.219 1 97.62 59 LEU B O 1
ATOM 1523 N N . GLY B 1 60 ? -2.982 -7.039 9.891 1 97.44 60 GLY B N 1
ATOM 1524 C CA . GLY B 1 60 ? -3.34 -8.125 10.781 1 97.44 60 GLY B CA 1
ATOM 1525 C C . GLY B 1 60 ? -4.461 -9 10.242 1 97.44 60 GLY B C 1
ATOM 1526 O O . GLY B 1 60 ? -4.441 -10.219 10.406 1 97.44 60 GLY B O 1
ATOM 1527 N N . GLU B 1 61 ? -5.449 -8.406 9.664 1 96.44 61 GLU B N 1
ATOM 1528 C CA . GLU B 1 61 ? -6.547 -9.156 9.07 1 96.44 61 GLU B CA 1
ATOM 1529 C C . GLU B 1 61 ? -6.059 -10.047 7.934 1 96.44 61 GLU B C 1
ATOM 1531 O O . GLU B 1 61 ? -6.512 -11.18 7.785 1 96.44 61 GLU B O 1
ATOM 1536 N N . ILE B 1 62 ? -5.191 -9.539 7.156 1 96.56 62 ILE B N 1
ATOM 1537 C CA . ILE B 1 62 ? -4.598 -10.352 6.098 1 96.56 62 ILE B CA 1
ATOM 1538 C C . ILE B 1 62 ? -3.818 -11.516 6.711 1 96.56 62 ILE B C 1
ATOM 1540 O O . ILE B 1 62 ? -3.965 -12.664 6.285 1 96.56 62 ILE B O 1
ATOM 1544 N N . ALA B 1 63 ? -3.023 -11.234 7.703 1 96.19 63 ALA B N 1
ATOM 1545 C CA . ALA B 1 63 ? -2.236 -12.258 8.383 1 96.19 63 ALA B CA 1
ATOM 1546 C C . ALA B 1 63 ? -3.135 -13.367 8.938 1 96.19 63 ALA B C 1
ATOM 1548 O O . ALA B 1 63 ? -2.799 -14.547 8.852 1 96.19 63 ALA B O 1
ATOM 1549 N N . GLU B 1 64 ? -4.203 -12.984 9.5 1 95.25 64 GLU B N 1
ATOM 1550 C CA . GLU B 1 64 ? -5.152 -13.953 10.047 1 95.25 64 GLU B CA 1
ATOM 1551 C C . GLU B 1 64 ? -5.629 -14.93 8.977 1 95.25 64 GLU B C 1
ATOM 1553 O O . GLU B 1 64 ? -5.777 -16.125 9.242 1 95.25 64 GLU B O 1
ATOM 1558 N N . THR B 1 65 ? -5.855 -14.406 7.766 1 92.5 65 THR B N 1
ATOM 1559 C CA . THR B 1 65 ? -6.324 -15.227 6.66 1 92.5 65 THR B CA 1
ATOM 1560 C C . THR B 1 65 ? -5.285 -16.281 6.293 1 92.5 65 THR B C 1
ATOM 1562 O O . THR B 1 65 ? -5.637 -17.391 5.883 1 92.5 65 THR B O 1
ATOM 1565 N N . PHE B 1 66 ? -4.012 -16.016 6.52 1 93.25 66 PHE B N 1
ATOM 1566 C CA . PHE B 1 66 ? -2.936 -16.906 6.113 1 93.25 66 PHE B CA 1
ATOM 1567 C C . PHE B 1 66 ? -2.432 -17.719 7.305 1 93.25 66 PHE B C 1
ATOM 1569 O O . PHE B 1 66 ? -1.586 -18.609 7.145 1 93.25 66 PHE B O 1
ATOM 1576 N N . GLN B 1 67 ? -2.93 -17.469 8.461 1 89.81 67 GLN B N 1
ATOM 1577 C CA . GLN B 1 67 ? -2.381 -18.016 9.695 1 89.81 67 GLN B CA 1
ATOM 1578 C C . GLN B 1 67 ? -2.463 -19.547 9.688 1 89.81 67 GLN B C 1
ATOM 1580 O O . GLN B 1 67 ? -1.471 -20.219 9.961 1 89.81 67 GLN B O 1
ATOM 1585 N N . TRP B 1 68 ? -3.586 -20.172 9.242 1 82 68 TRP B N 1
ATOM 1586 C CA . TRP B 1 68 ? -3.746 -21.625 9.367 1 82 68 TRP B CA 1
ATOM 1587 C C . TRP B 1 68 ? -3.984 -22.25 8 1 82 68 TRP B C 1
ATOM 1589 O O . TRP B 1 68 ? -4.211 -23.469 7.898 1 82 68 TRP B O 1
ATOM 1599 N N . ASN B 1 69 ? -3.883 -21.484 7.008 1 76.56 69 ASN B N 1
ATOM 1600 C CA . ASN B 1 69 ? -4.117 -22.016 5.672 1 76.56 69 ASN B CA 1
ATOM 1601 C C . ASN B 1 69 ? -2.812 -22.438 5 1 76.56 69 ASN B C 1
ATOM 1603 O O . ASN B 1 69 ? -1.898 -21.625 4.844 1 76.56 69 ASN B O 1
ATOM 1607 N N . SER B 1 70 ? -2.713 -23.688 4.656 1 74.69 70 SER B N 1
ATOM 1608 C CA . SER B 1 70 ? -1.5 -24.219 4.043 1 74.69 70 SER B CA 1
ATOM 1609 C C . SER B 1 70 ? -1.564 -24.125 2.523 1 74.69 70 SER B C 1
ATOM 1611 O O . SER B 1 70 ? -0.538 -24.203 1.846 1 74.69 70 SER B O 1
ATOM 1613 N N . ASP B 1 71 ? -2.641 -23.875 2.037 1 75.19 71 ASP B N 1
ATOM 1614 C CA . ASP B 1 71 ? -2.859 -23.828 0.595 1 75.19 71 ASP B CA 1
ATOM 1615 C C . ASP B 1 71 ? -2.785 -22.391 0.07 1 75.19 71 ASP B C 1
ATOM 1617 O O . ASP B 1 71 ? -3.734 -21.906 -0.541 1 75.19 71 ASP B O 1
ATOM 1621 N N . ASN B 1 72 ? -1.557 -21.812 0.323 1 83.94 72 ASN B N 1
ATOM 1622 C CA . ASN B 1 72 ? -1.511 -20.375 0.047 1 83.94 72 ASN B CA 1
ATOM 1623 C C . ASN B 1 72 ? -0.476 -20.047 -1.024 1 83.94 72 ASN B C 1
ATOM 1625 O O . ASN B 1 72 ? -0.169 -18.875 -1.255 1 83.94 72 ASN B O 1
ATOM 1629 N N . ASP B 1 73 ? -0.099 -21.156 -1.646 1 84.94 73 ASP B N 1
ATOM 1630 C CA . ASP B 1 73 ? 0.877 -20.891 -2.695 1 84.94 73 ASP B CA 1
ATOM 1631 C C . ASP B 1 73 ? 0.197 -20.359 -3.957 1 84.94 73 ASP B C 1
ATOM 1633 O O . ASP B 1 73 ? -0.877 -20.844 -4.332 1 84.94 73 ASP B O 1
ATOM 1637 N N . CYS B 1 74 ? 0.842 -19.375 -4.477 1 86.69 74 CYS B N 1
ATOM 1638 C CA . CYS B 1 74 ? 0.305 -18.844 -5.719 1 86.69 74 CYS B CA 1
ATOM 1639 C C . CYS B 1 74 ? 1.015 -19.438 -6.926 1 86.69 74 CYS B C 1
ATOM 1641 O O . CYS B 1 74 ? 2.107 -19.984 -6.797 1 86.69 74 CYS B O 1
ATOM 1643 N N . ASN B 1 75 ? 0.313 -19.391 -8.055 1 85.19 75 ASN B N 1
ATOM 1644 C CA . ASN B 1 75 ? 0.862 -19.75 -9.359 1 85.19 75 ASN B CA 1
ATOM 1645 C C . ASN B 1 75 ? 0.299 -18.859 -10.469 1 85.19 75 ASN B C 1
ATOM 1647 O O . ASN B 1 75 ? -0.2 -17.766 -10.195 1 85.19 75 ASN B O 1
ATOM 1651 N N . ASP B 1 76 ? 0.462 -19.25 -11.727 1 85.44 76 ASP B N 1
ATOM 1652 C CA . ASP B 1 76 ? 0.057 -18.406 -12.852 1 85.44 76 ASP B CA 1
ATOM 1653 C C . ASP B 1 76 ? -1.436 -18.094 -12.789 1 85.44 76 ASP B C 1
ATOM 1655 O O . ASP B 1 76 ? -1.89 -17.094 -13.359 1 85.44 76 ASP B O 1
ATOM 1659 N N . ASP B 1 77 ? -2.154 -18.859 -11.992 1 86.19 77 ASP B N 1
ATOM 1660 C CA . ASP B 1 77 ? -3.596 -18.656 -11.867 1 86.19 77 ASP B CA 1
ATOM 1661 C C . ASP B 1 77 ? -3.934 -17.875 -10.609 1 86.19 77 ASP B C 1
ATOM 1663 O O . ASP B 1 77 ? -5.105 -17.609 -10.328 1 86.19 77 ASP B O 1
ATOM 1667 N N . GLY B 1 78 ? -2.916 -17.516 -9.914 1 91.44 78 GLY B N 1
ATOM 1668 C CA . GLY B 1 78 ? -3.117 -16.812 -8.656 1 91.44 78 GLY B CA 1
ATOM 1669 C C . GLY B 1 78 ? -3.168 -17.734 -7.453 1 91.44 78 GLY B C 1
ATOM 1670 O O . GLY B 1 78 ? -2.154 -18.328 -7.078 1 91.44 78 GLY B O 1
ATOM 1671 N N . LEU B 1 79 ? -4.375 -17.875 -6.809 1 92.31 79 LEU B N 1
ATOM 1672 C CA . LEU B 1 79 ? -4.613 -18.75 -5.668 1 92.31 79 LEU B CA 1
ATOM 1673 C C . LEU B 1 79 ? -5.551 -19.891 -6.043 1 92.31 79 LEU B C 1
ATOM 1675 O O . LEU B 1 79 ? -6.738 -19.859 -5.715 1 92.31 79 LEU B O 1
ATOM 1679 N N . PRO B 1 80 ? -4.938 -20.891 -6.594 1 91.19 80 PRO B N 1
ATOM 1680 C CA . PRO B 1 80 ? -5.773 -21.922 -7.223 1 91.19 80 PRO B CA 1
ATOM 1681 C C . PRO B 1 80 ? -6.598 -22.703 -6.207 1 91.19 80 PRO B C 1
ATOM 1683 O O . PRO B 1 80 ? -7.637 -23.266 -6.555 1 91.19 80 PRO B O 1
ATOM 1686 N N . LYS B 1 81 ? -6.258 -22.734 -4.996 1 91.88 81 LYS B N 1
ATOM 1687 C CA . LYS B 1 81 ? -6.961 -23.547 -4.008 1 91.88 81 LYS B CA 1
ATOM 1688 C C . LYS B 1 81 ? -7.941 -22.703 -3.199 1 91.88 81 LYS B C 1
ATOM 1690 O O . LYS B 1 81 ? -8.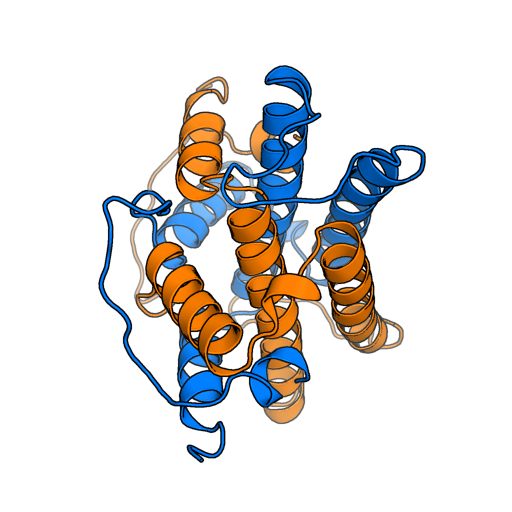594 -23.203 -2.283 1 91.88 81 LYS B O 1
ATOM 1695 N N . TRP B 1 82 ? -8.039 -21.453 -3.488 1 93.06 82 TRP B N 1
ATOM 1696 C CA . TRP B 1 82 ? -8.953 -20.547 -2.793 1 93.06 82 TRP B CA 1
ATOM 1697 C C . TRP B 1 82 ? -10.273 -20.422 -3.541 1 93.06 82 TRP B C 1
ATOM 1699 O O . TRP B 1 82 ? -10.297 -20.406 -4.773 1 93.06 82 TRP B O 1
ATOM 1709 N N . THR B 1 83 ? -11.375 -20.328 -2.773 1 93.81 83 THR B N 1
ATOM 1710 C CA . THR B 1 83 ? -12.672 -20.031 -3.373 1 93.81 83 THR B CA 1
ATOM 1711 C C . THR B 1 83 ? -12.734 -18.578 -3.844 1 93.81 83 THR B C 1
ATOM 1713 O O . THR B 1 83 ? -11.914 -17.75 -3.438 1 93.81 83 THR B O 1
ATOM 1716 N N . GLU B 1 84 ? -13.695 -18.25 -4.699 1 94.75 84 GLU B N 1
ATOM 1717 C CA . GLU B 1 84 ? -13.891 -16.891 -5.16 1 94.75 84 GLU B CA 1
ATOM 1718 C C . GLU B 1 84 ? -14.18 -15.945 -3.99 1 94.75 84 GLU B C 1
ATOM 1720 O O . GLU B 1 84 ? -13.688 -14.812 -3.963 1 94.75 84 GLU B O 1
ATOM 1725 N N . GLN B 1 85 ? -14.945 -16.438 -3.053 1 95.38 85 GLN B N 1
ATOM 1726 C CA . GLN B 1 85 ? -15.289 -15.625 -1.888 1 95.38 85 GLN B CA 1
ATOM 1727 C C . GLN B 1 85 ? -14.047 -15.297 -1.065 1 95.38 85 GLN B C 1
ATOM 1729 O O . GLN B 1 85 ? -13.891 -14.172 -0.586 1 95.38 85 GLN B O 1
ATOM 1734 N N . GLN B 1 86 ? -13.148 -16.219 -0.908 1 94.06 86 GLN B N 1
ATOM 1735 C CA . GLN B 1 86 ? -11.906 -16 -0.182 1 94.06 86 GLN B CA 1
ATOM 1736 C C . GLN B 1 86 ? -11.016 -15 -0.905 1 94.06 86 GLN B C 1
ATOM 1738 O O . GLN B 1 86 ? -10.414 -14.125 -0.273 1 94.06 86 GLN B O 1
ATOM 1743 N N . ARG B 1 87 ? -10.961 -15.094 -2.182 1 95.38 87 ARG B N 1
ATOM 1744 C CA . ARG B 1 87 ? -10.156 -14.195 -2.994 1 95.38 87 ARG B CA 1
ATOM 1745 C C . ARG B 1 87 ? -10.68 -12.766 -2.914 1 95.38 87 ARG B C 1
ATOM 1747 O O . ARG B 1 87 ? -9.898 -11.82 -2.803 1 95.38 87 ARG B O 1
ATOM 1754 N N . ILE B 1 88 ? -11.984 -12.648 -2.959 1 95.88 88 ILE B N 1
ATOM 1755 C CA . ILE B 1 88 ? -12.609 -11.336 -2.85 1 95.88 88 ILE B CA 1
ATOM 1756 C C . ILE B 1 88 ? -12.312 -10.742 -1.476 1 95.88 88 ILE B C 1
ATOM 1758 O O . ILE B 1 88 ? -11.961 -9.562 -1.365 1 95.88 88 ILE B O 1
ATOM 1762 N N . ALA B 1 89 ? -12.461 -11.531 -0.432 1 95.12 89 ALA B N 1
ATOM 1763 C CA . ALA B 1 89 ? -12.188 -11.07 0.927 1 95.12 89 ALA B CA 1
ATOM 1764 C C . ALA B 1 89 ? -10.742 -10.609 1.069 1 95.12 89 ALA B C 1
ATOM 1766 O O . ALA B 1 89 ? -10.469 -9.57 1.683 1 95.12 89 ALA B O 1
ATOM 1767 N N . LEU B 1 90 ? -9.812 -11.352 0.518 1 96.44 90 LEU B N 1
ATOM 1768 C CA . LEU B 1 90 ? -8.406 -10.961 0.558 1 96.44 90 LEU B CA 1
ATOM 1769 C C . LEU B 1 90 ? -8.18 -9.664 -0.207 1 96.44 90 LEU B C 1
ATOM 1771 O O . LEU B 1 90 ? -7.465 -8.773 0.271 1 96.44 90 LEU B O 1
ATOM 1775 N N . ALA B 1 91 ? -8.781 -9.547 -1.373 1 97.25 91 ALA B N 1
ATOM 1776 C CA . ALA B 1 91 ? -8.641 -8.336 -2.184 1 97.25 91 ALA B CA 1
ATOM 1777 C C . ALA B 1 91 ? -9.141 -7.109 -1.43 1 97.25 91 ALA B C 1
ATOM 1779 O O . ALA B 1 91 ? -8.531 -6.039 -1.5 1 97.25 91 ALA B O 1
ATOM 1780 N N . ASP B 1 92 ? -10.188 -7.309 -0.714 1 96.5 92 ASP B N 1
ATOM 1781 C CA . ASP B 1 92 ? -10.742 -6.211 0.07 1 96.5 92 ASP B CA 1
ATOM 1782 C C . ASP B 1 92 ? -9.773 -5.762 1.158 1 96.5 92 ASP B C 1
ATOM 1784 O O . ASP B 1 92 ? -9.586 -4.566 1.383 1 96.5 92 ASP B O 1
ATOM 1788 N N . GLU B 1 93 ? -9.219 -6.719 1.83 1 96.69 93 GLU B N 1
ATOM 1789 C CA . GLU B 1 93 ? -8.266 -6.383 2.885 1 96.69 93 GLU B CA 1
ATOM 1790 C C . GLU B 1 93 ? -7.023 -5.711 2.312 1 96.69 93 GLU B C 1
ATOM 1792 O O . GLU B 1 93 ? -6.5 -4.758 2.898 1 96.69 93 GLU B O 1
ATOM 1797 N N . LEU B 1 94 ? -6.566 -6.219 1.193 1 98.12 94 LEU B N 1
ATOM 1798 C CA . LEU B 1 94 ? -5.418 -5.613 0.529 1 98.12 94 LEU B CA 1
ATOM 1799 C C . LEU B 1 94 ? -5.73 -4.188 0.094 1 98.12 94 LEU B C 1
ATOM 1801 O O . LEU B 1 94 ? -4.887 -3.295 0.218 1 98.12 94 LEU B O 1
ATOM 1805 N N . ALA B 1 95 ? -6.941 -3.984 -0.403 1 97.69 95 ALA B N 1
ATOM 1806 C CA . ALA B 1 95 ? -7.375 -2.645 -0.79 1 97.69 95 ALA B CA 1
ATOM 1807 C C . ALA B 1 95 ? -7.379 -1.701 0.409 1 97.69 95 ALA B C 1
ATOM 1809 O O . ALA B 1 95 ? -6.953 -0.549 0.302 1 97.69 95 ALA B O 1
ATOM 1810 N N . ASP B 1 96 ? -7.809 -2.186 1.55 1 96.88 96 ASP B N 1
ATOM 1811 C CA . ASP B 1 96 ? -7.812 -1.361 2.756 1 96.88 96 ASP B CA 1
ATOM 1812 C C . ASP B 1 96 ? -6.395 -0.931 3.127 1 96.88 96 ASP B C 1
ATOM 1814 O O . ASP B 1 96 ? -6.168 0.227 3.484 1 96.88 96 ASP B O 1
ATOM 1818 N N . VAL B 1 97 ? -5.449 -1.858 3.037 1 97.94 97 VAL B N 1
ATOM 1819 C CA . VAL B 1 97 ? -4.062 -1.512 3.328 1 97.94 97 VAL B CA 1
ATOM 1820 C C . VAL B 1 97 ? -3.576 -0.448 2.346 1 97.94 97 VAL B C 1
ATOM 1822 O O . VAL B 1 97 ? -2.955 0.538 2.748 1 97.94 97 VAL B O 1
ATOM 1825 N N . LEU B 1 98 ? -3.875 -0.631 1.071 1 98.44 98 LEU B N 1
ATOM 1826 C CA . LEU B 1 98 ? -3.443 0.324 0.057 1 98.44 98 LEU B CA 1
ATOM 1827 C C . LEU B 1 98 ? -4.043 1.702 0.318 1 98.44 98 LEU B C 1
ATOM 1829 O O . LEU B 1 98 ? -3.34 2.713 0.237 1 98.44 98 LEU B O 1
ATOM 1833 N N . LEU B 1 99 ? -5.281 1.771 0.664 1 97.06 99 LEU B N 1
ATOM 1834 C CA . LEU B 1 99 ? -5.961 3.041 0.892 1 97.06 99 LEU B CA 1
ATOM 1835 C C . LEU B 1 99 ? -5.367 3.766 2.096 1 97.06 99 LEU B C 1
ATOM 1837 O O . LEU B 1 99 ? -5.094 4.965 2.029 1 97.06 99 LEU B O 1
ATOM 1841 N N . TYR B 1 100 ? -5.098 3.035 3.168 1 96.75 100 TYR B N 1
ATOM 1842 C CA . TYR B 1 100 ? -4.488 3.662 4.336 1 96.75 100 TYR B CA 1
ATOM 1843 C C . TYR B 1 100 ? -3.068 4.125 4.027 1 96.75 100 TYR B C 1
ATOM 1845 O O . TYR B 1 100 ? -2.621 5.156 4.535 1 96.75 100 TYR B O 1
ATOM 1853 N N . LEU B 1 101 ? -2.418 3.334 3.266 1 98.31 101 LEU B N 1
ATOM 1854 C CA . LEU B 1 101 ? -1.059 3.705 2.887 1 98.31 101 LEU B CA 1
ATOM 1855 C C . LEU B 1 101 ? -1.053 5.004 2.088 1 98.31 101 LEU B C 1
ATOM 1857 O O . LEU B 1 101 ? -0.237 5.891 2.344 1 98.31 101 LEU B O 1
ATOM 1861 N N . ILE B 1 102 ? -1.911 5.113 1.133 1 98 102 ILE B N 1
ATOM 1862 C CA . ILE B 1 102 ? -2.014 6.316 0.312 1 98 102 ILE B CA 1
ATOM 1863 C C . ILE B 1 102 ? -2.434 7.5 1.18 1 98 102 ILE B C 1
ATOM 1865 O O . ILE B 1 102 ? -1.9 8.602 1.037 1 98 102 ILE B O 1
ATOM 1869 N N . ARG B 1 103 ? -3.373 7.305 2.098 1 95.69 103 ARG B N 1
ATOM 1870 C CA . ARG B 1 103 ? -3.773 8.352 3.029 1 95.69 103 ARG B CA 1
ATOM 1871 C C . ARG B 1 103 ? -2.596 8.805 3.885 1 95.69 103 ARG B C 1
ATOM 1873 O O . ARG B 1 103 ? -2.43 10 4.137 1 95.69 103 ARG B O 1
ATOM 1880 N N . PHE B 1 104 ? -1.799 7.824 4.344 1 96.5 104 PHE B N 1
ATOM 1881 C CA . PHE B 1 104 ? -0.6 8.102 5.125 1 96.5 104 PHE B CA 1
ATOM 1882 C C . PHE B 1 104 ? 0.338 9.031 4.363 1 96.5 104 PHE B C 1
ATOM 1884 O O . PHE B 1 104 ? 0.757 10.07 4.891 1 96.5 104 PHE B O 1
ATOM 1891 N N . CYS B 1 105 ? 0.606 8.695 3.172 1 97.38 105 CYS B N 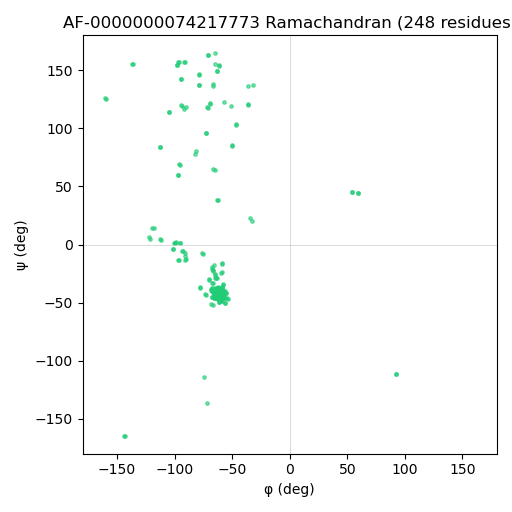1
ATOM 1892 C CA . CYS B 1 105 ? 1.495 9.5 2.336 1 97.38 105 CYS B CA 1
ATOM 1893 C C . CYS B 1 105 ? 0.932 10.898 2.123 1 97.38 105 CYS B C 1
ATOM 1895 O O . CYS B 1 105 ? 1.671 11.883 2.174 1 97.38 105 CYS B O 1
ATOM 1897 N N . ASP B 1 106 ? -0.337 10.953 1.893 1 95.75 106 ASP B N 1
ATOM 1898 C CA . ASP B 1 106 ? -1 12.227 1.655 1 95.75 106 ASP B CA 1
ATOM 1899 C C . ASP B 1 106 ? -0.929 13.125 2.891 1 95.75 106 ASP B C 1
ATOM 1901 O O . ASP B 1 106 ? -0.586 14.305 2.793 1 95.75 106 ASP B O 1
ATOM 1905 N N . CYS B 1 107 ? -1.223 12.547 4.051 1 93.12 107 CYS B N 1
ATOM 1906 C CA . CYS B 1 107 ? -1.167 13.273 5.312 1 93.12 107 CYS B CA 1
ATOM 1907 C C . CYS B 1 107 ? 0.224 13.852 5.547 1 93.12 107 CYS B C 1
ATOM 1909 O O . CYS B 1 107 ? 0.36 14.969 6.059 1 93.12 107 CYS B O 1
ATOM 1911 N N . CYS B 1 108 ? 1.183 13.188 5.145 1 95.25 108 CYS B N 1
ATOM 1912 C CA . CYS B 1 108 ? 2.568 13.586 5.371 1 95.25 108 CYS B CA 1
ATOM 1913 C C . CYS B 1 108 ? 3.096 14.414 4.203 1 95.25 108 CYS B C 1
ATOM 1915 O O . CYS B 1 108 ? 4.23 14.891 4.242 1 95.25 108 CYS B O 1
ATOM 1917 N N . ARG B 1 109 ? 2.289 14.539 3.143 1 95.69 109 ARG B N 1
ATOM 1918 C CA . ARG B 1 109 ? 2.666 15.258 1.933 1 95.69 109 ARG B CA 1
ATOM 1919 C C . ARG B 1 109 ? 3.912 14.648 1.298 1 95.69 109 ARG B C 1
ATOM 1921 O O . ARG B 1 109 ? 4.836 15.367 0.916 1 95.69 109 ARG B O 1
ATOM 1928 N N . LEU B 1 110 ? 3.924 13.391 1.228 1 97.12 110 LEU B N 1
ATOM 1929 C CA . LEU B 1 110 ? 4.977 12.641 0.554 1 97.12 110 LEU B CA 1
ATOM 1930 C C . LEU B 1 110 ? 4.492 12.109 -0.789 1 97.12 110 LEU B C 1
ATOM 1932 O O . LEU B 1 110 ? 3.576 11.281 -0.839 1 97.12 110 LEU B O 1
ATOM 1936 N N . ASP B 1 111 ? 5.059 12.594 -1.861 1 97.75 111 ASP B N 1
ATOM 1937 C CA . ASP B 1 111 ? 4.727 12.086 -3.191 1 97.75 111 ASP B CA 1
ATOM 1938 C C . ASP B 1 111 ? 5.324 10.703 -3.416 1 97.75 111 ASP B C 1
ATOM 1940 O O . ASP B 1 111 ? 6.449 10.578 -3.904 1 97.75 111 ASP B O 1
ATOM 1944 N N . ILE B 1 112 ? 4.527 9.711 -3.18 1 98.25 112 ILE B N 1
ATOM 1945 C CA . ILE B 1 112 ? 5.016 8.336 -3.195 1 98.25 112 ILE B CA 1
ATOM 1946 C C . ILE B 1 112 ? 5.348 7.922 -4.625 1 98.25 112 ILE B C 1
ATOM 1948 O O . ILE B 1 112 ? 6.227 7.086 -4.848 1 98.25 112 ILE B O 1
ATOM 1952 N N . SER B 1 113 ? 4.672 8.477 -5.574 1 98.12 113 SER B N 1
ATOM 1953 C CA . SER B 1 113 ? 4.977 8.211 -6.977 1 98.12 113 SER B CA 1
ATOM 1954 C C . SER B 1 113 ? 6.406 8.617 -7.316 1 98.12 113 SER B C 1
ATOM 1956 O O . SER B 1 113 ? 7.156 7.832 -7.906 1 98.12 113 SER B O 1
ATOM 1958 N N . LYS B 1 114 ? 6.703 9.797 -6.91 1 97.19 114 LYS B N 1
ATOM 1959 C CA . LYS B 1 114 ? 8.055 10.297 -7.141 1 97.19 114 LYS B CA 1
ATOM 1960 C C . LYS B 1 114 ? 9.094 9.43 -6.438 1 97.19 114 LYS B C 1
ATOM 1962 O O . LYS B 1 114 ? 10.148 9.141 -7.004 1 97.19 114 LYS B O 1
ATOM 1967 N N . THR B 1 115 ? 8.828 9.062 -5.227 1 97.25 115 THR B N 1
ATOM 1968 C CA . THR B 1 115 ? 9.742 8.234 -4.453 1 97.25 115 THR B CA 1
ATOM 1969 C C . THR B 1 115 ? 10.016 6.91 -5.164 1 97.25 115 THR B C 1
ATOM 1971 O O . THR B 1 115 ? 11.164 6.488 -5.285 1 97.25 115 THR B O 1
ATOM 1974 N N . ILE B 1 116 ? 8.992 6.312 -5.691 1 96.06 116 ILE B N 1
ATOM 1975 C CA . ILE B 1 116 ? 9.109 5.016 -6.348 1 96.06 116 ILE B CA 1
ATOM 1976 C C . ILE B 1 116 ? 9.93 5.156 -7.629 1 96.06 116 ILE B C 1
ATOM 1978 O O . ILE B 1 116 ? 10.836 4.359 -7.879 1 96.06 116 ILE B O 1
ATOM 1982 N N . ILE B 1 117 ? 9.648 6.152 -8.383 1 94.25 117 ILE B N 1
ATOM 1983 C CA . ILE B 1 117 ? 10.352 6.367 -9.641 1 94.25 117 ILE B CA 1
ATOM 1984 C C . ILE B 1 117 ? 11.82 6.691 -9.367 1 94.25 117 ILE B C 1
ATOM 1986 O O . ILE B 1 117 ? 12.711 6.172 -10.039 1 94.25 117 ILE B O 1
ATOM 1990 N N . SER B 1 118 ? 12.078 7.551 -8.344 1 93.12 118 SER B N 1
ATOM 1991 C CA . SER B 1 118 ? 13.445 7.918 -7.988 1 93.12 118 SER B CA 1
ATOM 1992 C C . SER B 1 118 ? 14.227 6.703 -7.5 1 93.12 118 SER B C 1
ATOM 1994 O O . SER B 1 118 ? 15.383 6.516 -7.883 1 93.12 118 SER B O 1
ATOM 1996 N N . ASN B 1 119 ? 13.594 5.922 -6.68 1 88.62 119 ASN B N 1
ATOM 1997 C CA . ASN B 1 119 ? 14.234 4.727 -6.145 1 88.62 119 ASN B CA 1
ATOM 1998 C C . ASN B 1 119 ? 14.555 3.719 -7.246 1 88.62 119 ASN B C 1
ATOM 2000 O O . ASN B 1 119 ? 15.562 3.012 -7.176 1 88.62 119 ASN B O 1
ATOM 2004 N N . ASN B 1 120 ? 13.656 3.641 -8.18 1 85.19 120 ASN B N 1
ATOM 2005 C CA . ASN B 1 120 ? 13.859 2.734 -9.305 1 85.19 120 ASN B CA 1
ATOM 2006 C C . ASN B 1 120 ? 15.023 3.186 -10.18 1 85.19 120 ASN B C 1
ATOM 2008 O O . ASN B 1 120 ? 15.758 2.355 -10.719 1 85.19 120 ASN B O 1
ATOM 2012 N N . ASN B 1 121 ? 15.188 4.465 -10.258 1 81.31 121 ASN B N 1
ATOM 2013 C CA . ASN B 1 121 ? 16.266 5.023 -11.07 1 81.31 121 ASN B CA 1
ATOM 2014 C C . ASN B 1 121 ? 17.609 4.926 -10.359 1 81.31 121 ASN B C 1
ATOM 2016 O O . ASN B 1 121 ? 18.656 4.914 -11.008 1 81.31 121 ASN B O 1
ATOM 2020 N N . ASN B 1 122 ? 17.641 5.109 -9.07 1 72.81 122 ASN B N 1
ATOM 2021 C CA . ASN B 1 122 ? 18.875 5.074 -8.297 1 72.81 122 ASN B CA 1
ATOM 2022 C C . ASN B 1 122 ? 19.375 3.645 -8.102 1 72.81 122 ASN B C 1
ATOM 2024 O O . ASN B 1 122 ? 20.453 3.43 -7.566 1 72.81 122 ASN B O 1
ATOM 2028 N N . LYS B 1 123 ? 18.672 2.801 -8.445 1 61.91 123 LYS B N 1
ATOM 2029 C CA . LYS B 1 123 ? 19.141 1.423 -8.359 1 61.91 123 LYS B CA 1
ATOM 2030 C C . LYS B 1 123 ? 20.219 1.141 -9.414 1 61.91 123 LYS B C 1
ATOM 2032 O O . LYS B 1 123 ? 20.062 1.539 -10.57 1 61.91 123 LYS B O 1
ATOM 2037 N N . PRO B 1 124 ? 21.422 0.82 -8.742 1 45.59 124 PRO B N 1
ATOM 2038 C CA . PRO B 1 124 ? 22.5 0.61 -9.719 1 45.59 124 PRO B CA 1
ATOM 2039 C C . PRO B 1 124 ? 22.078 -0.284 -10.883 1 45.59 124 PRO B C 1
ATOM 2041 O O . PRO B 1 124 ? 21.453 -1.324 -10.672 1 45.59 124 PRO B O 1
ATOM 2044 N N . LYS B 1 125 ? 21.812 0.39 -12.062 1 44.53 125 LYS B N 1
ATOM 2045 C CA . LYS B 1 125 ? 21.625 -0.356 -13.305 1 44.53 125 LYS B CA 1
ATOM 2046 C C . LYS B 1 125 ? 22.766 -1.343 -13.523 1 44.53 125 LYS B C 1
ATOM 2048 O O . LYS B 1 125 ? 23.938 -0.965 -13.461 1 44.53 125 LYS B O 1
ATOM 2053 N N . ASN B 1 126 ? 22.531 -2.533 -12.852 1 34.59 126 ASN B N 1
ATOM 2054 C CA . ASN B 1 126 ? 23.641 -3.318 -13.391 1 34.59 126 ASN B CA 1
ATOM 2055 C C . ASN B 1 126 ? 23.594 -3.391 -14.914 1 34.59 126 ASN B C 1
ATOM 2057 O O . ASN B 1 126 ? 22.516 -3.498 -15.5 1 34.59 126 ASN B O 1
#